Protein AF-0000000087523828 (afdb_homodimer)

Secondary structure (DSSP, 8-state):
-----------------------HHHHHHHHHHHHHH-B-TT----HHHHHHHEEEEEEEEEEETT-SSSEEEEEHHHHHHHHT---SS-BEEEEEEEEEEEETTEEEEEEEEEEESSTTSPPSEEEEEEEEEEEETTEEEEEEEEEEE--TTSPPP-SSPTT----/-----------------------HHHHHHHHHHHHHH-B-TT----HHHHHHHEEEEEEEEEEETT-SSSEEEEEHHHHHHHHT---SS-BEEEEEEEEEEEETTEEEEEEEEEEESSTTSPPSEEEEEEEEEEEETTEEEEEEEEEEE--TTSPPP-SSPTT----

Sequence (334 aa):
MSSAHRCLPALLLLSAASLCHADAALERAVSALWSAMSHEAGTGADTGTLRRLFHAEAVVFGARHDGKPPVRRSAAADFLQRLERVGEQGFFECEIQREIHASGRFATVYSVVESRRDRGAAAEFTGVNSLQLFRDEDGWKVLSLYYYVDAPDVAIASSGRSGHCIPMSSAHRCLPALLLLSAASLCHADAALERAVSALWSAMSHEAGTGADTGTLRRLFHAEAVVFGARHDGKPPVRRSAAADFLQRLERVGEQGFFECEIQREIHASGRFATVYSVVESRRDRGAAAEFTGVNSLQLFRDEDGWKVLSLYYYVDAPDVAIASSGRSGHCIP

pLDDT: mean 88.04, std 18.02, range [32.16, 98.94]

Radius of gyration: 23.38 Å; Cα contacts (8 Å, |Δi|>4): 689; chains: 2; bounding box: 41×76×87 Å

Solvent-accessible surface area (backbone atoms only — not comparable to full-atom values): 18501 Å² total; per-residue (Å²): 135,85,78,77,80,77,79,74,78,78,78,77,74,74,74,71,72,71,65,69,72,76,52,67,68,54,51,48,51,56,35,46,50,39,54,27,60,23,27,52,53,68,36,36,27,42,52,74,60,45,57,66,36,39,38,92,84,13,36,33,38,47,28,35,71,83,38,85,67,50,64,44,79,40,49,37,68,60,53,48,57,62,42,50,54,66,38,84,55,21,36,34,52,34,40,31,35,79,49,78,50,66,56,93,52,38,35,38,34,41,34,36,33,31,30,22,52,46,89,88,51,74,66,69,40,57,28,46,35,39,39,35,34,40,50,55,97,90,40,66,22,33,45,33,44,38,40,35,36,56,53,81,85,55,83,74,92,65,94,38,50,88,90,50,53,61,111,134,84,78,78,77,75,79,74,79,80,78,75,75,75,74,72,73,70,65,68,71,76,51,66,68,54,50,50,51,55,34,47,51,40,53,27,61,23,28,53,54,68,37,37,28,41,53,72,60,46,58,66,35,39,37,94,82,13,36,33,38,45,29,36,70,84,36,85,66,50,64,43,78,39,49,37,69,60,52,47,57,62,42,51,54,64,38,84,56,20,36,34,52,34,40,32,33,76,47,77,50,69,56,92,52,38,34,38,34,42,34,36,32,32,29,22,52,46,88,88,51,74,66,67,40,57,29,46,35,38,39,33,34,39,49,55,98,91,40,66,21,33,45,33,43,38,39,34,38,55,53,80,87,54,84,74,90,65,94,38,51,87,92,48,51,61,112

Organism: NCBI:txid634155

Structure (mmCIF, N/CA/C/O backbone):
data_AF-0000000087523828-model_v1
#
loop_
_entity.id
_entity.type
_entity.pdbx_description
1 polymer 'Nuclear transport factor 2 family protein'
#
loop_
_atom_site.group_PDB
_atom_site.id
_atom_site.type_symbol
_atom_site.label_atom_id
_atom_site.label_alt_id
_atom_site.label_comp_id
_atom_site.label_asym_id
_atom_site.label_entity_id
_atom_site.label_seq_id
_atom_site.pdbx_PDB_ins_code
_atom_site.Cartn_x
_atom_site.Cartn_y
_atom_site.Cartn_z
_atom_site.occupancy
_atom_site.B_iso_or_equiv
_atom_site.auth_seq_id
_atom_site.auth_comp_id
_atom_site.auth_asym_id
_atom_site.auth_atom_id
_atom_site.pdbx_PDB_model_num
ATOM 1 N N . MET A 1 1 ? -16.609 -10.656 66.438 1 32.16 1 MET A N 1
ATOM 2 C CA . MET A 1 1 ? -16.828 -9.82 65.25 1 32.16 1 MET A CA 1
ATOM 3 C C . MET A 1 1 ? -16.047 -10.344 64.062 1 32.16 1 MET A C 1
ATOM 5 O O . MET A 1 1 ? -14.812 -10.414 64.125 1 32.16 1 MET A O 1
ATOM 9 N N . SER A 1 2 ? -16.609 -11.336 63.281 1 40.78 2 SER A N 1
ATOM 10 C CA . SER A 1 2 ? -16.156 -12.133 62.125 1 40.78 2 SER A CA 1
ATOM 11 C C . SER A 1 2 ? -15.945 -11.266 60.906 1 40.78 2 SER A C 1
ATOM 13 O O . SER A 1 2 ? -16.891 -10.672 60.375 1 40.78 2 SER A O 1
ATOM 15 N N . SER A 1 3 ? -14.898 -10.422 61 1 41.5 3 SER A N 1
ATOM 16 C CA . SER A 1 3 ? -14.672 -9.484 59.875 1 41.5 3 SER A CA 1
ATOM 17 C C . SER A 1 3 ? -14.484 -10.219 58.562 1 41.5 3 SER A C 1
ATOM 19 O O . SER A 1 3 ? -13.656 -11.125 58.469 1 41.5 3 SER A O 1
ATOM 21 N N . ALA A 1 4 ? -15.648 -10.266 57.812 1 43.16 4 ALA A N 1
ATOM 22 C CA . ALA A 1 4 ? -15.828 -10.734 56.438 1 43.16 4 ALA A CA 1
ATOM 23 C C . ALA A 1 4 ? -14.859 -10.039 55.469 1 43.16 4 ALA A C 1
ATOM 25 O O . ALA A 1 4 ? -14.797 -8.805 55.438 1 43.16 4 ALA A O 1
ATOM 26 N N . HIS A 1 5 ? -13.617 -10.586 55.25 1 43.94 5 HIS A N 1
ATOM 27 C CA . HIS A 1 5 ? -12.656 -10.188 54.219 1 43.94 5 HIS A CA 1
ATOM 28 C C . HIS A 1 5 ? -13.289 -10.211 52.844 1 43.94 5 HIS A C 1
ATOM 30 O O . HIS A 1 5 ? -13.719 -11.266 52.344 1 43.94 5 HIS A O 1
ATOM 36 N N . ARG A 1 6 ? -14.094 -9.164 52.5 1 40.16 6 ARG A N 1
ATOM 37 C CA . ARG A 1 6 ? -14.695 -9.133 51.188 1 40.16 6 ARG A CA 1
ATOM 38 C C . ARG A 1 6 ? -13.617 -9.086 50.094 1 40.16 6 ARG A C 1
ATOM 40 O O . ARG A 1 6 ? -12.734 -8.234 50.125 1 40.16 6 ARG A O 1
ATOM 47 N N . CYS A 1 7 ? -13.273 -10.227 49.438 1 45.12 7 CYS A N 1
ATOM 48 C CA . CYS A 1 7 ? -12.445 -10.391 48.25 1 45.12 7 CYS A CA 1
ATOM 49 C C . CYS A 1 7 ? -12.93 -9.508 47.125 1 45.12 7 CYS A C 1
ATOM 51 O O . CYS A 1 7 ? -14.086 -9.617 46.688 1 45.12 7 CYS A O 1
ATOM 53 N N . LEU A 1 8 ? -12.508 -8.242 47.125 1 45.16 8 LEU A N 1
ATOM 54 C CA . LEU A 1 8 ? -12.844 -7.402 45.969 1 45.16 8 LEU A CA 1
ATOM 55 C C . LEU A 1 8 ? -12.383 -8.047 44.656 1 45.16 8 LEU A C 1
ATOM 57 O O . LEU A 1 8 ? -11.211 -8.406 44.531 1 45.16 8 LEU A O 1
ATOM 61 N N . PRO A 1 9 ? -13.289 -8.633 43.844 1 48 9 PRO A N 1
ATOM 62 C CA . PRO A 1 9 ? -12.898 -9.156 42.531 1 48 9 PRO A CA 1
ATOM 63 C C . PRO A 1 9 ? -12.289 -8.094 41.625 1 48 9 PRO A C 1
ATOM 65 O O . PRO A 1 9 ? -12.758 -6.953 41.594 1 48 9 PRO A O 1
ATOM 68 N N . ALA A 1 10 ? -10.922 -8.117 41.5 1 47.19 10 ALA A N 1
ATOM 69 C CA . ALA A 1 10 ? -10.25 -7.285 40.5 1 47.19 10 ALA A CA 1
ATOM 70 C C . ALA A 1 10 ? -10.82 -7.535 39.094 1 47.19 10 ALA A C 1
ATOM 72 O O . ALA A 1 10 ? -10.828 -8.672 38.625 1 47.19 10 ALA A O 1
ATOM 73 N N . LEU A 1 11 ? -11.773 -6.73 38.688 1 46.25 11 LEU A N 1
ATOM 74 C CA . LEU A 1 11 ? -12.273 -6.762 37.312 1 46.25 11 LEU A CA 1
ATOM 75 C C . LEU A 1 11 ? -11.148 -6.523 36.312 1 46.25 11 LEU A C 1
ATOM 77 O O . LEU A 1 11 ? -10.523 -5.457 36.312 1 46.25 11 LEU A O 1
ATOM 81 N N . LEU A 1 12 ? -10.461 -7.562 35.906 1 45.16 12 LEU A N 1
ATOM 82 C CA . LEU A 1 12 ? -9.516 -7.477 34.812 1 45.16 12 LEU A CA 1
ATOM 83 C C . LEU A 1 12 ? -10.188 -6.891 33.562 1 45.16 12 LEU A C 1
ATOM 85 O O . LEU A 1 12 ? -11.109 -7.488 33 1 45.16 12 LEU A O 1
ATOM 89 N N . LEU A 1 13 ? -10.227 -5.617 33.531 1 40.81 13 LEU A N 1
ATOM 90 C CA . LEU A 1 13 ? -10.695 -4.98 32.281 1 40.81 13 LEU A CA 1
ATOM 91 C C . LEU A 1 13 ? -9.898 -5.465 31.094 1 40.81 13 LEU A C 1
ATOM 93 O O . LEU A 1 13 ? -8.688 -5.242 31.016 1 40.81 13 LEU A O 1
ATOM 97 N N . LEU A 1 14 ? -10.219 -6.598 30.562 1 41.31 14 LEU A N 1
ATOM 98 C CA . LEU A 1 14 ? -9.719 -6.973 29.234 1 41.31 14 LEU A CA 1
ATOM 99 C C . LEU A 1 14 ? -9.891 -5.828 28.25 1 41.31 14 LEU A C 1
ATOM 101 O O . LEU A 1 14 ? -11.016 -5.41 27.969 1 41.31 14 LEU A O 1
ATOM 105 N N . SER A 1 15 ? -9.023 -4.887 28.234 1 41.25 15 SER A N 1
ATOM 106 C CA . SER A 1 15 ? -9.008 -3.902 27.156 1 41.25 15 SER A CA 1
ATOM 107 C C . SER A 1 15 ? -9.117 -4.574 25.797 1 41.25 15 SER A C 1
ATOM 109 O O . SER A 1 15 ? -8.258 -5.375 25.422 1 41.25 15 SER A O 1
ATOM 111 N N . ALA A 1 16 ? -10.266 -4.855 25.312 1 36.06 16 ALA A N 1
ATOM 112 C CA . ALA A 1 16 ? -10.469 -5.324 23.938 1 36.06 16 ALA A CA 1
ATOM 113 C C . ALA A 1 16 ? -9.742 -4.43 22.938 1 36.06 16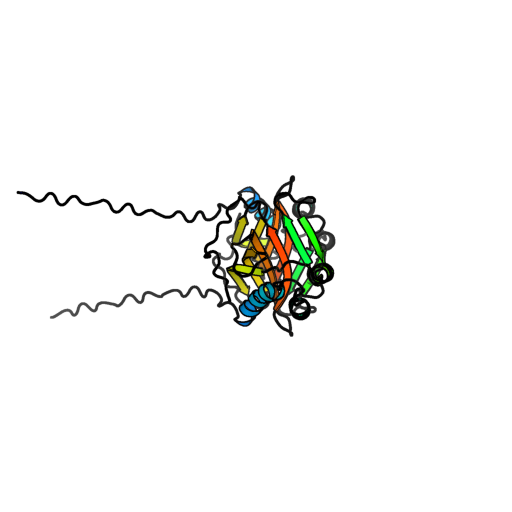 ALA A C 1
ATOM 115 O O . ALA A 1 16 ? -10.062 -3.242 22.812 1 36.06 16 ALA A O 1
ATOM 116 N N . ALA A 1 17 ? -8.508 -4.527 22.828 1 36.91 17 ALA A N 1
ATOM 117 C CA . ALA A 1 17 ? -7.949 -3.947 21.609 1 36.91 17 ALA A CA 1
ATOM 118 C C . ALA A 1 17 ? -8.875 -4.172 20.422 1 36.91 17 ALA A C 1
ATOM 120 O O . ALA A 1 17 ? -9.203 -5.312 20.094 1 36.91 17 ALA A O 1
ATOM 121 N N . SER A 1 18 ? -9.836 -3.449 20.266 1 40.66 18 SER A N 1
ATOM 122 C CA . SER A 1 18 ? -10.648 -3.494 19.062 1 40.66 18 SER A CA 1
ATOM 123 C C . SER A 1 18 ? -9.789 -3.703 17.828 1 40.66 18 SER A C 1
ATOM 125 O O . SER A 1 18 ? -9.195 -2.754 17.312 1 40.66 18 SER A O 1
ATOM 127 N N . LEU A 1 19 ? -9.016 -4.703 17.719 1 43.16 19 LEU A N 1
ATOM 128 C CA . LEU A 1 19 ? -8.617 -5.02 16.359 1 43.16 19 LEU A CA 1
ATOM 129 C C . LEU A 1 19 ? -9.75 -4.738 15.383 1 43.16 19 LEU A C 1
ATOM 131 O O . LEU A 1 19 ? -10.898 -5.117 15.633 1 43.16 19 LEU A O 1
ATOM 135 N N . CYS A 1 20 ? -9.875 -3.537 14.875 1 47.94 20 CYS A N 1
ATOM 136 C CA . CYS A 1 20 ? -10.844 -3.244 13.828 1 47.94 20 CYS A CA 1
ATOM 137 C C . CYS A 1 20 ? -11.195 -4.5 13.039 1 47.94 20 CYS A C 1
ATOM 139 O O . CYS A 1 20 ? -10.305 -5.176 12.516 1 47.94 20 CYS A O 1
ATOM 141 N N . HIS A 1 21 ? -12.102 -5.211 13.492 1 53.91 21 HIS A N 1
ATOM 142 C CA . HIS A 1 21 ? -12.703 -6.352 12.812 1 53.91 21 HIS A CA 1
ATOM 143 C C . HIS A 1 21 ? -12.68 -6.164 11.297 1 53.91 21 HIS A C 1
ATOM 145 O O . HIS A 1 21 ? -13.219 -5.18 10.781 1 53.91 21 HIS A O 1
ATOM 151 N N . ALA A 1 22 ? -11.734 -6.734 10.695 1 62.84 22 ALA A N 1
ATOM 152 C CA . ALA A 1 22 ? -11.727 -6.723 9.234 1 62.84 22 ALA A CA 1
ATOM 153 C C . ALA A 1 22 ? -13.117 -7.008 8.68 1 62.84 22 ALA A C 1
ATOM 155 O O . ALA A 1 22 ? -13.812 -7.91 9.156 1 62.84 22 ALA A O 1
ATOM 156 N N . ASP A 1 23 ? -13.672 -6.055 7.953 1 84.88 23 ASP A N 1
ATOM 157 C CA . ASP A 1 23 ? -14.898 -6.113 7.16 1 84.88 23 ASP A CA 1
ATOM 158 C C . ASP A 1 23 ? -14.945 -7.383 6.312 1 84.88 23 ASP A C 1
ATOM 160 O O . ASP A 1 23 ? -13.984 -7.699 5.605 1 84.88 23 ASP A O 1
ATOM 164 N N . ALA A 1 24 ? -15.883 -8.344 6.637 1 94.38 24 ALA A N 1
ATOM 165 C CA . ALA A 1 24 ? -16.062 -9.578 5.875 1 94.38 24 ALA A CA 1
ATOM 166 C C . ALA A 1 24 ? -15.984 -9.312 4.371 1 94.38 24 ALA A C 1
ATOM 168 O O . ALA A 1 24 ? -15.445 -10.117 3.613 1 94.38 24 ALA A O 1
ATOM 169 N N . ALA A 1 25 ? -16.531 -8.203 3.961 1 96.88 25 ALA A N 1
ATOM 170 C CA . ALA A 1 25 ? -16.5 -7.855 2.543 1 96.88 25 ALA A CA 1
ATOM 171 C C . ALA A 1 25 ? -15.078 -7.621 2.066 1 96.88 25 ALA A C 1
ATOM 173 O O . ALA A 1 25 ? -14.727 -7.98 0.94 1 96.88 25 ALA A O 1
ATOM 174 N N . LEU A 1 26 ? -14.25 -7.004 2.908 1 98.19 26 LEU A N 1
ATOM 175 C CA . LEU A 1 26 ? -12.852 -6.777 2.58 1 98.19 26 LEU A CA 1
ATOM 176 C C . LEU A 1 26 ? -12.102 -8.102 2.461 1 98.19 26 LEU A C 1
ATOM 178 O O . LEU A 1 26 ? -11.367 -8.32 1.49 1 98.19 26 LEU A O 1
ATOM 182 N N . GLU A 1 27 ? -12.344 -9.016 3.418 1 97.94 27 GLU A N 1
ATOM 183 C CA . GLU A 1 27 ? -11.703 -10.328 3.383 1 97.94 27 GLU A CA 1
ATOM 184 C C . GLU A 1 27 ? -12.086 -11.094 2.121 1 97.94 27 GLU A C 1
ATOM 186 O O . GLU A 1 27 ? -11.242 -11.719 1.487 1 97.94 27 GLU A O 1
ATOM 191 N N . ARG A 1 28 ? -13.305 -11.008 1.788 1 97.81 28 ARG A N 1
ATOM 192 C CA . ARG A 1 28 ? -13.781 -11.688 0.588 1 97.81 28 ARG A CA 1
ATOM 193 C C . ARG A 1 28 ? -13.141 -11.102 -0.666 1 97.81 28 ARG A C 1
ATOM 195 O O . ARG A 1 28 ? -12.805 -11.828 -1.599 1 97.81 28 ARG A O 1
ATOM 202 N N . ALA A 1 29 ? -13.031 -9.812 -0.729 1 98.56 29 ALA A N 1
ATOM 203 C CA . ALA A 1 29 ? -12.414 -9.164 -1.885 1 98.56 29 ALA A CA 1
ATOM 204 C C . ALA A 1 29 ? -10.969 -9.602 -2.057 1 98.56 29 ALA A C 1
ATOM 206 O O . ALA A 1 29 ? -10.531 -9.891 -3.174 1 98.56 29 ALA A O 1
ATOM 207 N N . VAL A 1 30 ? -10.227 -9.656 -0.92 1 98.75 30 VAL A N 1
ATOM 208 C CA . VAL A 1 30 ? -8.828 -10.055 -0.986 1 98.75 30 VAL A CA 1
ATOM 209 C C . VAL A 1 30 ? -8.719 -11.516 -1.432 1 98.75 30 VAL A C 1
ATOM 211 O O . VAL A 1 30 ? -7.93 -11.844 -2.32 1 98.75 30 VAL A O 1
ATOM 214 N N . SER A 1 31 ? -9.594 -12.375 -0.872 1 98.75 31 SER A N 1
ATOM 215 C CA . SER A 1 31 ? -9.602 -13.781 -1.28 1 98.75 31 SER A CA 1
ATOM 216 C C . SER A 1 31 ? -9.953 -13.922 -2.758 1 98.75 31 SER A C 1
ATOM 218 O O . SER A 1 31 ? -9.359 -14.734 -3.469 1 98.75 31 SER A O 1
ATOM 220 N N . ALA A 1 32 ? -10.898 -13.148 -3.189 1 98.75 32 ALA A N 1
ATOM 221 C CA . ALA A 1 32 ? -11.336 -13.203 -4.582 1 98.75 32 ALA A CA 1
ATOM 222 C C . ALA A 1 32 ? -10.203 -12.797 -5.527 1 98.75 32 ALA A C 1
ATOM 224 O O . ALA A 1 32 ? -10.102 -13.32 -6.641 1 98.75 32 ALA A O 1
ATOM 225 N N . LEU A 1 33 ? -9.375 -11.875 -5.129 1 98.88 33 LEU A N 1
ATOM 226 C CA . LEU A 1 33 ? -8.25 -11.445 -5.953 1 98.88 33 LEU A CA 1
ATOM 227 C C . LEU A 1 33 ? -7.324 -12.617 -6.27 1 98.88 33 LEU A C 1
ATOM 229 O O . LEU A 1 33 ? -7.043 -12.891 -7.438 1 98.88 33 LEU A O 1
ATOM 233 N N . TRP A 1 34 ? -6.91 -13.328 -5.242 1 98.62 34 TRP A N 1
ATOM 234 C CA . TRP A 1 34 ? -5.973 -14.43 -5.43 1 98.62 34 TRP A CA 1
ATOM 235 C C . TRP A 1 34 ? -6.621 -15.57 -6.195 1 98.62 34 TRP A C 1
ATOM 237 O O . TRP A 1 34 ? -6.004 -16.156 -7.09 1 98.62 34 TRP A O 1
ATOM 247 N N . SER A 1 35 ? -7.883 -15.844 -5.82 1 98.19 35 SER A N 1
ATOM 248 C CA . SER A 1 35 ? -8.609 -16.906 -6.504 1 98.19 35 SER A CA 1
ATOM 249 C C . SER A 1 35 ? -8.797 -16.594 -7.98 1 98.19 35 SER A C 1
ATOM 251 O O . SER A 1 35 ? -8.633 -17.453 -8.844 1 98.19 35 SER A O 1
ATOM 253 N N . ALA A 1 36 ? -9.109 -15.375 -8.266 1 98.5 36 ALA A N 1
ATOM 254 C CA . ALA A 1 36 ? -9.398 -14.977 -9.641 1 98.5 36 ALA A CA 1
ATOM 255 C C . ALA A 1 36 ? -8.125 -14.961 -10.484 1 98.5 36 ALA A C 1
ATOM 257 O O . ALA A 1 36 ? -8.188 -15.133 -11.703 1 98.5 36 ALA A O 1
ATOM 258 N N . MET A 1 37 ? -7 -14.695 -9.922 1 97.81 37 MET A N 1
ATOM 259 C CA . MET A 1 37 ? -5.738 -14.719 -10.656 1 97.81 37 MET A CA 1
ATOM 260 C C . MET A 1 37 ? -5.297 -16.156 -10.93 1 97.81 37 MET A C 1
ATOM 262 O O . MET A 1 37 ? -4.457 -16.391 -11.797 1 97.81 37 MET A O 1
ATOM 266 N N . SER A 1 38 ? -5.824 -17.062 -10.117 1 97.56 38 SER A N 1
ATOM 267 C CA . SER A 1 38 ? -5.496 -18.469 -10.266 1 97.56 38 SER A CA 1
ATOM 268 C C . SER A 1 38 ? -6.27 -19.109 -11.422 1 97.56 38 SER A C 1
ATOM 270 O O . SER A 1 38 ? -7.426 -18.75 -11.664 1 97.56 38 SER A O 1
ATOM 272 N N . HIS A 1 39 ? -5.598 -20 -12.102 1 97.5 39 HIS A N 1
ATOM 273 C CA . HIS A 1 39 ? -6.285 -20.656 -13.219 1 97.5 39 HIS A CA 1
ATOM 274 C C . HIS A 1 39 ? -5.641 -21.984 -13.555 1 97.5 39 HIS A C 1
ATOM 276 O O . HIS A 1 39 ? -4.449 -22.188 -13.312 1 97.5 39 HIS A O 1
ATOM 282 N N . GLU A 1 40 ? -6.441 -22.875 -14.125 1 96.06 40 GLU A N 1
ATOM 283 C CA . GLU A 1 40 ? -5.977 -24.172 -14.609 1 96.06 40 GLU A CA 1
ATOM 284 C C . GLU A 1 40 ? -5.184 -24.016 -15.906 1 96.06 40 GLU A C 1
ATOM 286 O O . GLU A 1 40 ? -5.297 -23.016 -16.594 1 96.06 40 GLU A O 1
ATOM 291 N N . ALA A 1 41 ? -4.379 -25.078 -16.141 1 95.5 41 ALA A N 1
ATOM 292 C CA . ALA A 1 41 ? -3.727 -25.141 -17.438 1 95.5 41 ALA A CA 1
ATOM 293 C C . ALA A 1 41 ? -4.746 -25.047 -18.578 1 95.5 41 ALA A C 1
ATOM 295 O O . ALA A 1 41 ? -5.824 -25.641 -18.5 1 95.5 41 ALA A O 1
ATOM 296 N N . GLY A 1 42 ? -4.402 -24.266 -19.594 1 95.56 42 GLY A N 1
ATOM 297 C CA . GLY A 1 42 ? -5.273 -24.141 -20.75 1 95.56 42 GLY A CA 1
ATOM 298 C C . GLY A 1 42 ? -6.363 -23.094 -20.578 1 95.56 42 GLY A C 1
ATOM 299 O O . GLY A 1 42 ? -7.254 -22.969 -21.422 1 95.56 42 GLY A O 1
ATOM 300 N N . THR A 1 43 ? -6.363 -22.422 -19.469 1 94.25 43 THR A N 1
ATOM 301 C CA . THR A 1 43 ? -7.305 -21.344 -19.234 1 94.25 43 THR A CA 1
ATOM 302 C C . THR A 1 43 ? -6.574 -20.094 -18.75 1 94.25 43 THR A C 1
ATOM 304 O O . THR A 1 43 ? -5.379 -20.141 -18.453 1 94.25 43 THR A O 1
ATOM 307 N N . GLY A 1 44 ? -7.277 -18.953 -18.844 1 94.44 44 GLY A N 1
ATOM 308 C CA . GLY A 1 44 ? -6.742 -17.734 -18.297 1 94.44 44 GLY A CA 1
ATOM 309 C C . GLY A 1 44 ? -7.375 -17.344 -16.969 1 94.44 44 GLY A C 1
ATOM 310 O O . GLY A 1 44 ? -8.281 -18.031 -16.484 1 94.44 44 GLY A O 1
ATOM 311 N N . ALA A 1 45 ? -6.848 -16.312 -16.391 1 97 45 ALA A N 1
ATOM 312 C CA . ALA A 1 45 ? -7.41 -15.812 -15.133 1 97 45 ALA A CA 1
ATOM 313 C C . ALA A 1 45 ? -8.844 -15.328 -15.328 1 97 45 ALA A C 1
ATOM 315 O O . ALA A 1 45 ? -9.281 -15.117 -16.469 1 97 45 ALA A O 1
ATOM 316 N N . ASP A 1 46 ? -9.578 -15.297 -14.242 1 97.31 46 ASP A N 1
ATOM 317 C CA . ASP A 1 46 ? -10.922 -14.727 -14.258 1 97.31 46 ASP A CA 1
ATOM 318 C C . ASP A 1 46 ? -10.867 -13.195 -14.32 1 97.31 46 ASP A C 1
ATOM 320 O O . ASP A 1 46 ? -11.133 -12.523 -13.32 1 97.31 46 ASP A O 1
ATOM 324 N N . THR A 1 47 ? -10.625 -12.648 -15.539 1 96.56 47 THR A N 1
ATOM 325 C CA . THR A 1 47 ? -10.414 -11.211 -15.664 1 96.56 47 THR A CA 1
ATOM 326 C C . THR A 1 47 ? -11.727 -10.453 -15.477 1 96.56 47 THR A C 1
ATOM 328 O O . THR A 1 47 ? -11.727 -9.25 -15.203 1 96.56 47 THR A O 1
ATOM 331 N N . GLY A 1 48 ? -12.906 -11.133 -15.633 1 97 48 GLY A N 1
ATOM 332 C CA . GLY A 1 48 ? -14.164 -10.5 -15.273 1 97 48 GLY A CA 1
ATOM 333 C C . GLY A 1 48 ? -14.227 -10.094 -13.812 1 97 48 GLY A C 1
ATOM 334 O O . GLY A 1 48 ? -14.547 -8.945 -13.492 1 97 48 GLY A O 1
ATOM 335 N N . THR A 1 49 ? -13.867 -11.016 -12.953 1 98.12 49 THR A N 1
ATOM 336 C CA . THR A 1 49 ? -13.828 -10.742 -11.516 1 98.12 49 THR A CA 1
ATOM 337 C C . THR A 1 49 ? -12.75 -9.711 -11.195 1 98.12 49 THR A C 1
ATOM 339 O O . THR A 1 49 ? -12.984 -8.781 -10.43 1 98.12 49 THR A O 1
ATOM 342 N N . LEU A 1 50 ? -11.602 -9.875 -11.836 1 98.69 50 LEU A N 1
ATOM 343 C CA . LEU A 1 50 ? -10.484 -8.984 -11.547 1 98.69 50 LEU A CA 1
ATOM 344 C C . LEU A 1 50 ? -10.812 -7.551 -11.953 1 98.69 50 LEU A C 1
ATOM 346 O O . LEU A 1 50 ? -10.477 -6.605 -11.234 1 98.69 50 LEU A O 1
ATOM 350 N N . ARG A 1 51 ? -11.508 -7.379 -13.078 1 97.94 51 ARG A N 1
ATOM 351 C CA . ARG A 1 51 ? -11.867 -6.039 -13.539 1 97.94 51 ARG A CA 1
ATOM 352 C C . ARG A 1 51 ? -12.844 -5.375 -12.57 1 97.94 51 ARG A C 1
ATOM 354 O O . ARG A 1 51 ? -12.844 -4.152 -12.43 1 97.94 51 ARG A O 1
ATOM 361 N N . ARG A 1 52 ? -13.617 -6.133 -11.891 1 98 52 ARG A N 1
ATOM 362 C CA . ARG A 1 52 ? -14.539 -5.586 -10.906 1 98 52 ARG A CA 1
ATOM 363 C C . ARG A 1 52 ? -13.812 -5.223 -9.617 1 98 52 ARG A C 1
ATOM 365 O O . ARG A 1 52 ? -14.266 -4.355 -8.867 1 98 52 ARG A O 1
ATOM 372 N N . LEU A 1 53 ? -12.711 -5.887 -9.367 1 98.75 53 LEU A N 1
ATOM 373 C CA . LEU A 1 53 ? -11.992 -5.699 -8.117 1 98.75 53 LEU A CA 1
ATOM 374 C C . LEU A 1 53 ? -11.016 -4.531 -8.219 1 98.75 53 LEU A C 1
ATOM 376 O O . LEU A 1 53 ? -10.68 -3.912 -7.207 1 98.75 53 LEU A O 1
ATOM 380 N N . PHE A 1 54 ? -10.555 -4.242 -9.445 1 98.75 54 PHE A N 1
ATOM 381 C CA . PHE A 1 54 ? -9.57 -3.174 -9.609 1 98.75 54 PHE A CA 1
ATOM 382 C C . PHE A 1 54 ? -10.258 -1.854 -9.938 1 98.75 54 PHE A C 1
ATOM 384 O O . PHE A 1 54 ? -11.18 -1.812 -10.758 1 98.75 54 PHE A O 1
ATOM 391 N N . HIS A 1 55 ? -9.867 -0.814 -9.211 1 98.31 55 HIS A N 1
ATOM 392 C CA . HIS A 1 55 ? -10.25 0.535 -9.609 1 98.31 55 HIS A CA 1
ATOM 393 C C . HIS A 1 55 ? -9.766 0.851 -11.016 1 98.31 55 HIS A C 1
ATOM 395 O O . HIS A 1 55 ? -8.711 0.367 -11.438 1 98.31 55 HIS A O 1
ATOM 401 N N . ALA A 1 56 ? -10.477 1.703 -11.742 1 96.56 56 ALA A N 1
ATOM 402 C CA . ALA A 1 56 ? -10.141 2.025 -13.133 1 96.56 56 ALA A CA 1
ATOM 403 C C . ALA A 1 56 ? -8.758 2.66 -13.234 1 96.56 56 ALA A C 1
ATOM 405 O O . ALA A 1 56 ? -8.07 2.508 -14.242 1 96.56 56 ALA A O 1
ATOM 406 N N . GLU A 1 57 ? -8.305 3.348 -12.164 1 97.25 57 GLU A N 1
ATOM 407 C CA . GLU A 1 57 ? -7.02 4.047 -12.18 1 97.25 57 GLU A CA 1
ATOM 408 C C . GLU A 1 57 ? -5.949 3.254 -11.43 1 97.25 57 GLU A C 1
ATOM 410 O O . GLU A 1 57 ? -4.91 3.803 -11.062 1 97.25 57 GLU A O 1
ATOM 415 N N . ALA A 1 58 ? -6.266 2.021 -11.211 1 98.75 58 ALA A N 1
ATOM 416 C CA . ALA A 1 58 ? -5.375 1.202 -10.391 1 98.75 58 ALA A CA 1
ATOM 417 C C . ALA A 1 58 ? -4.035 0.986 -11.094 1 98.75 58 ALA A C 1
ATOM 419 O O . ALA A 1 58 ? -3.957 1.002 -12.32 1 98.75 58 ALA A O 1
ATOM 420 N N . VAL A 1 59 ? -2.977 0.787 -10.266 1 98.88 59 VAL A N 1
ATOM 421 C CA . VAL A 1 59 ? -1.638 0.495 -10.766 1 98.88 59 VAL A CA 1
ATOM 422 C C . VAL A 1 59 ? -1.114 -0.79 -10.133 1 98.88 59 VAL A C 1
ATOM 424 O O . VAL A 1 59 ? -1.568 -1.186 -9.055 1 98.88 59 VAL A O 1
ATOM 427 N N . VAL A 1 60 ? -0.266 -1.446 -10.812 1 98.88 60 VAL A N 1
ATOM 428 C CA . VAL A 1 60 ? 0.425 -2.635 -10.328 1 98.88 60 VAL A CA 1
ATOM 429 C C . VAL A 1 60 ? 1.936 -2.418 -10.391 1 98.88 60 VAL A C 1
ATOM 431 O O . VAL A 1 60 ? 2.467 -2.006 -11.422 1 98.88 60 VAL A O 1
ATOM 434 N N . PHE A 1 61 ? 2.588 -2.58 -9.258 1 98.81 61 PHE A N 1
ATOM 435 C CA . PHE A 1 61 ? 4.047 -2.611 -9.211 1 98.81 61 PHE A CA 1
ATOM 436 C C . PHE A 1 61 ? 4.551 -4.039 -9.016 1 98.81 61 PHE A C 1
ATOM 438 O O . PHE A 1 61 ? 4.191 -4.703 -8.047 1 98.81 61 PHE A O 1
ATOM 445 N N . GLY A 1 62 ? 5.32 -4.496 -9.961 1 97.88 62 GLY A N 1
ATOM 446 C CA . GLY A 1 62 ? 5.941 -5.809 -9.859 1 97.88 62 GLY A CA 1
ATOM 447 C C . GLY A 1 62 ? 7.453 -5.746 -9.758 1 97.88 62 GLY A C 1
ATOM 448 O O . GLY A 1 62 ? 8.102 -5.055 -10.547 1 97.88 62 GLY A O 1
ATOM 449 N N . ALA A 1 63 ? 7.973 -6.391 -8.734 1 96.19 63 ALA A N 1
ATOM 450 C CA . ALA A 1 63 ? 9.422 -6.434 -8.562 1 96.19 63 ALA A 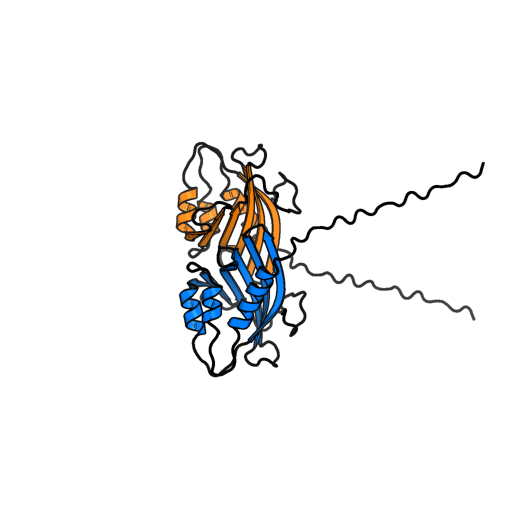CA 1
ATOM 451 C C . ALA A 1 63 ? 9.906 -7.859 -8.32 1 96.19 63 ALA A C 1
ATOM 453 O O . ALA A 1 63 ? 9.188 -8.672 -7.738 1 96.19 63 ALA A O 1
ATOM 454 N N . ARG A 1 64 ? 11.094 -8.125 -8.836 1 90.5 64 ARG A N 1
ATOM 455 C CA . ARG A 1 64 ? 11.789 -9.391 -8.594 1 90.5 64 ARG A CA 1
ATOM 456 C C . ARG A 1 64 ? 13.203 -9.156 -8.094 1 90.5 64 ARG A C 1
ATOM 458 O O . ARG A 1 64 ? 13.828 -8.141 -8.422 1 90.5 64 ARG A O 1
ATOM 465 N N . HIS A 1 65 ? 13.703 -10.055 -7.312 1 84.31 65 HIS A N 1
ATOM 466 C CA . HIS A 1 65 ? 15.039 -9.961 -6.719 1 84.31 65 HIS A CA 1
ATOM 467 C C . HIS A 1 65 ? 16.094 -9.641 -7.777 1 84.31 65 HIS A C 1
ATOM 469 O O . HIS A 1 65 ? 16.938 -8.766 -7.574 1 84.31 65 HIS A O 1
ATOM 475 N N . ASP A 1 66 ? 16.047 -10.242 -8.914 1 83.25 66 ASP A N 1
ATOM 476 C CA . ASP A 1 66 ? 17.047 -10.062 -9.969 1 83.25 66 ASP A CA 1
ATOM 477 C C . ASP A 1 66 ? 16.438 -9.383 -11.195 1 83.25 66 ASP A C 1
ATOM 479 O O . ASP A 1 66 ? 16.938 -9.547 -12.305 1 83.25 66 ASP A O 1
ATOM 483 N N . GLY A 1 67 ? 15.422 -8.641 -10.852 1 79.88 67 GLY A N 1
ATOM 484 C CA . GLY A 1 67 ? 14.711 -8.047 -11.969 1 79.88 67 GLY A CA 1
ATOM 485 C C . GLY A 1 67 ? 15.492 -6.945 -12.656 1 79.88 67 GLY A C 1
ATOM 486 O O . GLY A 1 67 ? 16.312 -6.27 -12.031 1 79.88 67 GLY A O 1
ATOM 487 N N . LYS A 1 68 ? 15.336 -6.871 -13.992 1 83.44 68 LYS A N 1
ATOM 488 C CA . LYS A 1 68 ? 15.828 -5.785 -14.828 1 83.44 68 LYS A CA 1
ATOM 489 C C . LYS A 1 68 ? 14.734 -5.27 -15.766 1 83.44 68 LYS A C 1
ATOM 491 O O . LYS A 1 68 ? 14.406 -5.914 -16.766 1 83.44 68 LYS A O 1
ATOM 496 N N . PRO A 1 69 ? 14.102 -4.121 -15.5 1 83.94 69 PRO A N 1
ATOM 497 C CA . PRO A 1 69 ? 14.367 -3.244 -14.359 1 83.94 69 PRO A CA 1
ATOM 498 C C . PRO A 1 69 ? 13.969 -3.875 -13.023 1 83.94 69 PRO A C 1
ATOM 500 O O . PRO A 1 69 ? 13.211 -4.852 -13 1 83.94 69 PRO A O 1
ATOM 503 N N . PRO A 1 70 ? 14.445 -3.266 -11.969 1 88.38 70 PRO A N 1
ATOM 504 C CA . PRO A 1 70 ? 14.195 -3.912 -10.68 1 88.38 70 PRO A CA 1
ATOM 505 C C . PRO A 1 70 ? 12.734 -3.832 -10.25 1 88.38 70 PRO A C 1
ATOM 507 O O . PRO A 1 70 ? 12.242 -4.715 -9.547 1 88.38 70 PRO A O 1
ATOM 510 N N . VAL A 1 71 ? 12 -2.773 -10.672 1 96.31 71 VAL A N 1
ATOM 511 C CA . VAL A 1 71 ? 10.57 -2.635 -10.398 1 96.31 71 VAL A CA 1
ATOM 512 C C . VAL A 1 71 ? 9.867 -2.062 -11.625 1 96.31 71 VAL A C 1
ATOM 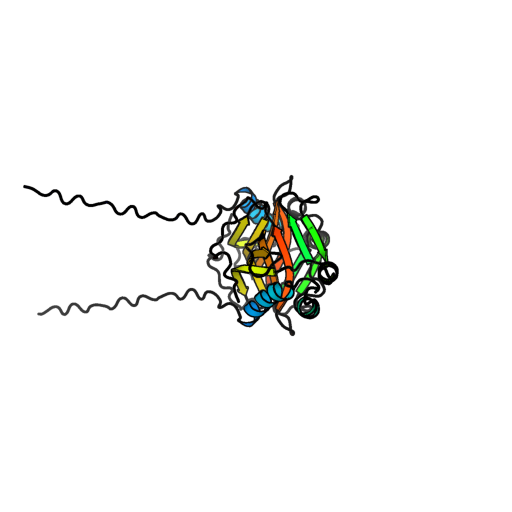514 O O . VAL A 1 71 ? 10.391 -1.167 -12.297 1 96.31 71 VAL A O 1
ATOM 517 N N . ARG A 1 72 ? 8.727 -2.635 -11.969 1 96.56 72 ARG A N 1
ATOM 518 C CA . ARG A 1 72 ? 7.941 -2.211 -13.125 1 96.56 72 ARG A CA 1
ATOM 519 C C . ARG A 1 72 ? 6.547 -1.763 -12.711 1 96.56 72 ARG A C 1
ATOM 521 O O . ARG A 1 72 ? 5.883 -2.432 -11.906 1 96.56 72 ARG A O 1
ATOM 528 N N . ARG A 1 73 ? 6.176 -0.683 -13.242 1 97.94 73 ARG A N 1
ATOM 529 C CA . ARG A 1 73 ? 4.797 -0.229 -13.062 1 97.94 73 ARG A CA 1
ATOM 530 C C . ARG A 1 73 ? 3.959 -0.538 -14.297 1 97.94 73 ARG A C 1
ATOM 532 O O . ARG A 1 73 ? 4.422 -0.371 -15.43 1 97.94 73 ARG A O 1
ATOM 539 N N . SER A 1 74 ? 2.732 -0.91 -14.094 1 98.12 74 SER A N 1
ATOM 540 C CA . SER A 1 74 ? 1.748 -1.014 -15.172 1 98.12 74 SER A CA 1
ATOM 541 C C . SER A 1 74 ? 0.385 -0.498 -14.719 1 98.12 74 SER A C 1
ATOM 543 O O . SER A 1 74 ? 0.056 -0.548 -13.531 1 98.12 74 SER A O 1
ATOM 545 N N . ALA A 1 75 ? -0.345 0.038 -15.758 1 98.25 75 ALA A N 1
ATOM 546 C CA . ALA A 1 75 ? -1.768 0.215 -15.477 1 98.25 75 ALA A CA 1
ATOM 547 C C . ALA A 1 75 ? -2.445 -1.126 -15.211 1 98.25 75 ALA A C 1
ATOM 549 O O . ALA A 1 75 ? -2.113 -2.131 -15.844 1 98.25 75 ALA A O 1
ATOM 550 N N . ALA A 1 76 ? -3.363 -1.076 -14.273 1 98.12 76 ALA A N 1
ATOM 551 C CA . ALA A 1 76 ? -4.051 -2.33 -13.977 1 98.12 76 ALA A CA 1
ATOM 552 C C . ALA A 1 76 ? -4.684 -2.92 -15.234 1 98.12 76 ALA A C 1
ATOM 554 O O . ALA A 1 76 ? -4.672 -4.137 -15.43 1 98.12 76 ALA A O 1
ATOM 555 N N . ALA A 1 77 ? -5.223 -2.082 -16.094 1 97 77 ALA A N 1
ATOM 556 C CA . ALA A 1 77 ? -5.848 -2.559 -17.312 1 97 77 ALA A CA 1
ATOM 557 C C . ALA A 1 77 ? -4.863 -3.377 -18.156 1 97 77 ALA A C 1
ATOM 559 O O . ALA A 1 77 ? -5.207 -4.449 -18.656 1 97 77 ALA A O 1
ATOM 560 N N . ASP A 1 78 ? -3.648 -2.914 -18.312 1 97.5 78 ASP A N 1
ATOM 561 C CA . ASP A 1 78 ? -2.613 -3.627 -19.047 1 97.5 78 ASP A CA 1
ATOM 562 C C . ASP A 1 78 ? -2.229 -4.926 -18.344 1 97.5 78 ASP A C 1
ATOM 564 O O . ASP A 1 78 ? -2.035 -5.957 -19 1 97.5 78 ASP A O 1
ATOM 568 N N . PHE A 1 79 ? -2.061 -4.824 -17.094 1 97.75 79 PHE A N 1
ATOM 569 C CA . PHE A 1 79 ? -1.726 -5.992 -16.297 1 97.75 79 PHE A CA 1
ATOM 570 C C . PHE A 1 79 ? -2.762 -7.094 -16.469 1 97.75 79 PHE A C 1
ATOM 572 O O . PHE A 1 79 ? -2.408 -8.25 -16.719 1 97.75 79 PHE A O 1
ATOM 579 N N . LEU A 1 80 ? -4.012 -6.742 -16.391 1 97.19 80 LEU A N 1
ATOM 580 C CA . LEU A 1 80 ? -5.102 -7.703 -16.484 1 97.19 80 LEU A CA 1
ATOM 581 C C . LEU A 1 80 ? -5.172 -8.305 -17.875 1 97.19 80 LEU A C 1
ATOM 583 O O . LEU A 1 80 ? -5.52 -9.477 -18.047 1 97.19 80 LEU A O 1
ATOM 587 N N . GLN A 1 81 ? -4.887 -7.52 -18.875 1 95.44 81 GLN A N 1
ATOM 588 C CA . GLN A 1 81 ? -4.855 -8.031 -20.25 1 95.44 81 GLN A CA 1
ATOM 589 C C . GLN A 1 81 ? -3.83 -9.156 -20.391 1 95.44 81 GLN A C 1
ATOM 591 O O . GLN A 1 81 ? -4.078 -10.141 -21.078 1 95.44 81 GLN A O 1
ATOM 596 N N . ARG A 1 82 ? -2.734 -9.023 -19.703 1 94.25 82 ARG A N 1
ATOM 597 C CA . ARG A 1 82 ? -1.694 -10.047 -19.766 1 94.25 82 ARG A CA 1
ATOM 598 C C . ARG A 1 82 ? -2.143 -11.32 -19.047 1 94.25 82 ARG A C 1
ATOM 600 O O . ARG A 1 82 ? -1.71 -12.422 -19.406 1 94.25 82 ARG A O 1
ATOM 607 N N . LEU A 1 83 ? -3.002 -11.18 -18.109 1 94.81 83 LEU A N 1
ATOM 608 C CA . LEU A 1 83 ? -3.471 -12.336 -17.344 1 94.81 83 LEU A CA 1
ATOM 609 C C . LEU A 1 83 ? -4.492 -13.133 -18.156 1 94.81 83 LEU A C 1
ATOM 611 O O . LEU A 1 83 ? -4.805 -14.273 -17.812 1 94.81 83 LEU A O 1
ATOM 615 N N . GLU A 1 84 ? -5.027 -12.57 -19.156 1 90.31 84 GLU A N 1
ATOM 616 C CA . GLU A 1 84 ? -6.012 -13.242 -20 1 90.31 84 GLU A CA 1
ATOM 617 C C . GLU A 1 84 ? -5.352 -14.273 -20.906 1 90.31 84 GLU A C 1
ATOM 619 O O . GLU A 1 84 ? -6.023 -15.141 -21.469 1 90.31 84 GLU A O 1
ATOM 624 N N . ARG A 1 85 ? -4.113 -14.07 -21.047 1 89.06 85 ARG A N 1
ATOM 625 C CA . ARG A 1 85 ? -3.414 -14.969 -21.969 1 89.06 85 ARG A CA 1
ATOM 626 C C . ARG A 1 85 ? -3.461 -16.406 -21.469 1 89.06 85 ARG A C 1
ATOM 628 O O . ARG A 1 85 ? -3.254 -16.672 -20.281 1 89.06 85 ARG A O 1
ATOM 635 N N . VAL A 1 86 ? -3.824 -17.25 -22.422 1 89.31 86 VAL A N 1
ATOM 636 C CA . VAL A 1 86 ? -3.932 -18.672 -22.109 1 89.31 86 VAL A CA 1
ATOM 637 C C . VAL A 1 86 ? -2.592 -19.359 -22.359 1 89.31 86 VAL A C 1
ATOM 639 O O . VAL A 1 86 ? -1.968 -19.141 -23.406 1 89.31 86 VAL A O 1
ATOM 642 N N . GLY A 1 87 ? -2.15 -20.094 -21.312 1 89.31 87 GLY A N 1
ATOM 643 C CA . GLY A 1 87 ? -0.906 -20.828 -21.453 1 89.31 87 GLY A CA 1
ATOM 644 C C . GLY A 1 87 ? -1.06 -22.312 -21.172 1 89.31 87 GLY A C 1
ATOM 645 O O . GLY A 1 87 ? -2.154 -22.781 -20.844 1 89.31 87 GLY A O 1
ATOM 646 N N . GLU A 1 88 ? 0.065 -22.984 -21.344 1 93.44 88 GLU A N 1
ATOM 647 C CA . GLU A 1 88 ? 0.071 -24.438 -21.172 1 93.44 88 GLU A CA 1
ATOM 648 C C . GLU A 1 88 ? 0.076 -24.812 -19.703 1 93.44 88 GLU A C 1
ATOM 650 O O . GLU A 1 88 ? -0.314 -25.938 -19.344 1 93.44 88 GLU A O 1
ATOM 655 N N . GLN A 1 89 ? 0.487 -23.938 -18.938 1 94.06 89 GLN A N 1
ATOM 656 C CA . GLN A 1 89 ? 0.582 -24.219 -17.516 1 94.06 89 GLN A CA 1
ATOM 657 C C . GLN A 1 89 ? -0.506 -23.484 -16.734 1 94.06 89 GLN A C 1
ATOM 659 O O . GLN A 1 89 ? -0.996 -22.438 -17.172 1 94.06 89 GLN A O 1
ATOM 664 N N . GLY A 1 90 ? -0.91 -24.094 -15.609 1 95.81 90 GLY A N 1
ATOM 665 C CA . GLY A 1 90 ? -1.738 -23.375 -14.656 1 95.81 90 GLY A CA 1
ATOM 666 C C . GLY A 1 90 ? -0.946 -22.422 -13.781 1 95.81 90 GLY A C 1
ATOM 667 O O . GLY A 1 90 ? 0.281 -22.344 -13.875 1 95.81 90 GLY A O 1
ATOM 668 N N . PHE A 1 91 ? -1.652 -21.719 -13.078 1 96.56 91 PHE A N 1
ATOM 669 C CA . PHE A 1 91 ? -1.066 -20.812 -12.094 1 96.56 91 PHE A CA 1
ATOM 670 C C . PHE A 1 91 ? -1.998 -20.625 -10.898 1 96.56 91 PHE A C 1
ATOM 672 O O . PHE A 1 91 ? -3.141 -20.188 -11.062 1 96.56 91 PHE A O 1
ATOM 679 N N . PHE A 1 92 ? -1.451 -20.938 -9.742 1 97.44 92 PHE A N 1
ATOM 680 C CA . PHE A 1 92 ? -2.271 -20.953 -8.531 1 97.44 92 PHE A CA 1
ATOM 681 C C . PHE A 1 92 ? -1.621 -20.141 -7.426 1 97.44 92 PHE A C 1
ATOM 683 O O . PHE A 1 92 ? -0.459 -20.359 -7.082 1 97.44 92 PHE A O 1
ATOM 690 N N . GLU A 1 93 ? -2.389 -19.203 -6.914 1 97.75 93 GLU A N 1
ATOM 691 C CA . GLU A 1 93 ? -1.941 -18.344 -5.82 1 97.75 93 GLU A CA 1
ATOM 692 C C . GLU A 1 93 ? -2.57 -18.766 -4.492 1 97.75 93 GLU A C 1
ATOM 694 O O . GLU A 1 93 ? -3.795 -18.812 -4.371 1 97.75 93 GLU A O 1
ATOM 699 N N . CYS A 1 94 ? -1.711 -19.062 -3.521 1 97.5 94 CYS A N 1
ATOM 700 C CA . CYS A 1 94 ? -2.131 -19.438 -2.176 1 97.5 94 CYS A CA 1
ATOM 701 C C . CYS A 1 94 ? -1.65 -18.422 -1.15 1 97.5 94 CYS A C 1
ATOM 703 O O . CYS A 1 94 ? -0.479 -18.422 -0.768 1 97.5 94 CYS A O 1
ATOM 705 N N . GLU A 1 95 ? -2.604 -17.531 -0.74 1 98.5 95 GLU A N 1
ATOM 706 C CA . GLU A 1 95 ? -2.277 -16.625 0.348 1 98.5 95 GLU A CA 1
ATOM 707 C C . GLU A 1 95 ? -2.186 -17.359 1.682 1 98.5 95 GLU A C 1
ATOM 709 O O . GLU A 1 95 ? -3.15 -17.984 2.115 1 98.5 95 GLU A O 1
ATOM 714 N N . ILE A 1 96 ? -0.998 -17.188 2.369 1 97.69 96 ILE A N 1
ATOM 715 C CA . ILE A 1 96 ? -0.829 -17.984 3.584 1 97.69 96 ILE A CA 1
ATOM 716 C C . ILE A 1 96 ? -0.75 -17.062 4.793 1 97.69 96 ILE A C 1
ATOM 718 O O . ILE A 1 96 ? -0.847 -17.516 5.938 1 97.69 96 ILE A O 1
ATOM 722 N N . GLN A 1 97 ? -0.573 -15.859 4.625 1 98.06 97 GLN A N 1
ATOM 723 C CA . GLN A 1 97 ? -0.576 -14.828 5.656 1 98.06 97 GLN A CA 1
ATOM 724 C C . GLN A 1 97 ? -1.245 -13.555 5.156 1 98.06 97 GLN A C 1
ATOM 726 O O . GLN A 1 97 ? -1.034 -13.141 4.012 1 98.06 97 GLN A O 1
ATOM 731 N N . ARG A 1 98 ? -2.102 -13.023 5.91 1 98.12 98 ARG A N 1
ATOM 732 C CA . ARG A 1 98 ? -2.816 -11.789 5.617 1 98.12 98 ARG A CA 1
ATOM 733 C C . ARG A 1 98 ? -2.885 -10.891 6.852 1 98.12 98 ARG A C 1
ATOM 735 O O . ARG A 1 98 ? -3.291 -11.336 7.926 1 98.12 98 ARG A O 1
ATOM 742 N N . GLU A 1 99 ? -2.406 -9.641 6.734 1 97.69 99 GLU A N 1
ATOM 743 C CA . GLU A 1 99 ? -2.57 -8.609 7.758 1 97.69 99 GLU A CA 1
ATOM 744 C C . GLU A 1 99 ? -3.281 -7.383 7.195 1 97.69 99 GLU A C 1
ATOM 746 O O . GLU A 1 99 ? -2.871 -6.836 6.168 1 97.69 99 GLU A O 1
ATOM 751 N N . ILE A 1 100 ? -4.336 -6.945 7.879 1 97.75 100 ILE A N 1
ATOM 752 C CA . ILE A 1 100 ? -5.207 -5.898 7.352 1 97.75 100 ILE A CA 1
ATOM 753 C C . ILE A 1 100 ? -5.227 -4.711 8.312 1 97.75 100 ILE A C 1
ATOM 755 O O . ILE A 1 100 ? -5.332 -4.891 9.531 1 97.75 100 ILE A O 1
ATOM 759 N N . HIS A 1 101 ? -5.043 -3.537 7.801 1 96.81 101 HIS A N 1
ATOM 760 C CA . HIS A 1 101 ? -5.457 -2.297 8.453 1 96.81 101 HIS A CA 1
ATOM 761 C C . HIS A 1 101 ? -6.605 -1.635 7.699 1 96.81 101 HIS A C 1
ATOM 763 O O . HIS A 1 101 ? -6.488 -1.351 6.504 1 96.81 101 HIS A O 1
ATOM 769 N N . ALA A 1 102 ? -7.703 -1.468 8.422 1 95.31 102 ALA A N 1
ATOM 770 C CA . ALA A 1 102 ? -8.859 -0.828 7.805 1 95.31 102 ALA A CA 1
ATOM 771 C C . ALA A 1 102 ? -9.406 0.288 8.688 1 95.31 102 ALA A C 1
ATOM 773 O O . ALA A 1 102 ? -9.383 0.182 9.922 1 95.31 102 ALA A O 1
ATOM 774 N N . SER A 1 103 ? -9.812 1.314 8.094 1 92.12 103 SER A N 1
ATOM 775 C CA . SER A 1 103 ? -10.445 2.461 8.734 1 92.12 103 SER A CA 1
ATOM 776 C C . SER A 1 103 ? -11.375 3.191 7.773 1 92.12 103 SER A C 1
ATOM 778 O O . SER A 1 103 ? -10.922 3.736 6.762 1 92.12 103 SER A O 1
ATOM 780 N N . GLY A 1 104 ? -12.711 3.191 8.125 1 90.69 104 GLY A N 1
ATOM 781 C CA . GLY A 1 104 ? -13.656 3.77 7.188 1 90.69 104 GLY A CA 1
ATOM 782 C C . GLY A 1 104 ? -13.641 3.088 5.832 1 90.69 104 GLY A C 1
ATOM 783 O O . GLY A 1 104 ? -13.844 1.876 5.738 1 90.69 104 GLY A O 1
ATOM 784 N N . ARG A 1 105 ? -13.336 3.943 4.797 1 93.31 105 ARG A N 1
ATOM 785 C CA . ARG A 1 105 ? -13.336 3.42 3.436 1 93.31 105 ARG A CA 1
ATOM 786 C C . ARG A 1 105 ? -11.922 3.064 2.99 1 93.31 105 ARG A C 1
ATOM 788 O O . ARG A 1 105 ? -11.695 2.74 1.822 1 93.31 105 ARG A O 1
ATOM 795 N N . PHE A 1 106 ? -10.984 3.133 3.908 1 96.62 106 PHE A N 1
ATOM 796 C CA . PHE A 1 106 ? -9.57 2.863 3.672 1 96.62 106 PHE A CA 1
ATOM 797 C C . PHE A 1 106 ? -9.219 1.439 4.086 1 96.62 106 PHE A C 1
ATOM 799 O O . PHE A 1 106 ? -9.633 0.973 5.145 1 96.62 106 PHE A O 1
ATOM 806 N N . ALA A 1 107 ? -8.398 0.799 3.258 1 97.94 107 ALA A N 1
ATOM 807 C CA . ALA A 1 107 ? -7.77 -0.432 3.732 1 97.94 107 ALA A CA 1
ATOM 808 C C . ALA A 1 107 ? -6.41 -0.642 3.072 1 97.94 107 ALA A C 1
ATOM 810 O O . ALA A 1 107 ? -6.188 -0.208 1.939 1 97.94 107 ALA A O 1
ATOM 811 N N . THR A 1 108 ? -5.496 -1.237 3.76 1 98.69 108 THR A N 1
ATOM 812 C CA . THR A 1 108 ? -4.258 -1.786 3.225 1 98.69 108 THR A CA 1
ATOM 813 C C . THR A 1 108 ? -4.02 -3.199 3.75 1 98.69 108 THR A C 1
ATOM 815 O O . THR A 1 108 ? -4.367 -3.508 4.891 1 98.69 108 THR A O 1
ATOM 818 N N . VAL A 1 109 ? -3.484 -4.043 2.914 1 98.81 109 VAL A N 1
ATOM 819 C CA . VAL A 1 109 ? -3.307 -5.453 3.23 1 98.81 109 VAL A CA 1
ATOM 820 C C . VAL A 1 109 ? -1.876 -5.879 2.912 1 98.81 109 VAL A C 1
ATOM 822 O O . VAL A 1 109 ? -1.35 -5.562 1.844 1 98.81 109 VAL A O 1
ATOM 825 N N . TYR A 1 110 ? -1.259 -6.492 3.812 1 98.62 110 TYR A N 1
ATOM 826 C CA . TYR A 1 110 ? -0.033 -7.246 3.574 1 98.62 110 TYR A CA 1
ATOM 827 C C . TYR A 1 110 ? -0.326 -8.734 3.434 1 98.62 110 TYR A C 1
ATOM 829 O O . TYR A 1 110 ? -1.067 -9.305 4.238 1 98.62 110 TYR A O 1
ATOM 837 N N . SER A 1 111 ? 0.236 -9.352 2.42 1 98.5 111 SER A N 1
ATOM 838 C CA . SER A 1 111 ? 0.002 -10.773 2.174 1 98.5 111 SER A CA 1
ATOM 839 C C . SER A 1 111 ? 1.299 -11.492 1.824 1 98.5 111 SER A C 1
ATOM 841 O O . SER A 1 111 ? 2.133 -10.961 1.089 1 98.5 111 SER A O 1
ATOM 843 N N . VAL A 1 112 ? 1.448 -12.656 2.385 1 97.62 112 VAL A N 1
ATOM 844 C CA . VAL A 1 112 ? 2.416 -13.609 1.86 1 97.62 112 VAL A CA 1
ATOM 845 C C . VAL A 1 112 ? 1.703 -14.648 0.995 1 97.62 112 VAL A C 1
ATOM 847 O O . VAL A 1 112 ? 0.734 -15.273 1.435 1 97.62 112 VAL A O 1
ATOM 850 N N . VAL A 1 113 ? 2.195 -14.812 -0.247 1 97.44 113 VAL A N 1
ATOM 851 C CA . VAL A 1 113 ? 1.476 -15.641 -1.209 1 97.44 113 VAL A CA 1
ATOM 852 C C . VAL A 1 113 ? 2.436 -16.641 -1.854 1 97.44 113 VAL A C 1
ATOM 854 O O . VAL A 1 113 ? 3.51 -16.25 -2.328 1 97.44 113 VAL A O 1
ATOM 857 N N . GLU A 1 114 ? 2.029 -17.875 -1.798 1 95.62 114 GLU A N 1
ATOM 858 C CA . GLU A 1 114 ? 2.723 -18.938 -2.52 1 95.62 114 GLU A CA 1
ATOM 859 C C . GLU A 1 114 ? 2.125 -19.141 -3.91 1 95.62 114 GLU A C 1
ATOM 861 O O . GLU A 1 114 ? 0.905 -19.094 -4.082 1 95.62 114 GLU A O 1
ATOM 866 N N . SER A 1 115 ? 3 -19.312 -4.887 1 95.56 115 SER A N 1
ATOM 867 C CA . SER A 1 115 ? 2.545 -19.547 -6.25 1 95.56 115 SER A CA 1
ATOM 868 C C . SER A 1 115 ? 3.086 -20.875 -6.789 1 95.56 115 SER A C 1
ATOM 870 O O . SER A 1 115 ? 4.211 -21.266 -6.465 1 95.56 115 SER A O 1
ATOM 872 N N . ARG A 1 116 ? 2.271 -21.547 -7.598 1 95.75 116 ARG A N 1
ATOM 873 C CA . ARG A 1 116 ? 2.654 -22.828 -8.195 1 95.75 116 ARG A CA 1
ATOM 874 C C . ARG A 1 116 ? 1.89 -23.078 -9.484 1 95.75 116 ARG A C 1
ATOM 876 O O . ARG A 1 116 ? 0.774 -22.578 -9.664 1 95.75 116 ARG A O 1
ATOM 883 N N . ARG A 1 117 ? 2.422 -23.812 -10.375 1 95.88 117 ARG A N 1
ATOM 884 C CA . ARG A 1 117 ? 1.824 -24.062 -11.68 1 95.88 117 ARG A CA 1
ATOM 885 C C . ARG A 1 117 ? 0.818 -25.219 -11.609 1 95.88 117 ARG A C 1
ATOM 887 O O . ARG A 1 117 ? -0.067 -25.328 -12.461 1 95.88 117 ARG A O 1
ATOM 894 N N . ASP A 1 118 ? 1.028 -26.094 -10.539 1 93.88 118 ASP A N 1
ATOM 895 C CA . ASP A 1 118 ? 0.125 -27.219 -10.32 1 93.88 118 ASP A CA 1
ATOM 896 C C . ASP A 1 118 ? -0.508 -27.156 -8.93 1 93.88 118 ASP A C 1
ATOM 898 O O . ASP A 1 118 ? 0.199 -27.078 -7.922 1 93.88 118 ASP A O 1
ATOM 902 N N . ARG A 1 119 ? -1.864 -27.078 -8.812 1 89.62 119 ARG A N 1
ATOM 903 C CA . ARG A 1 119 ? -2.645 -26.828 -7.602 1 89.62 119 ARG A CA 1
ATOM 904 C C . ARG A 1 119 ? -2.168 -27.719 -6.449 1 89.62 119 ARG A C 1
ATOM 906 O O . ARG A 1 119 ? -2.072 -27.25 -5.312 1 89.62 119 ARG A O 1
ATOM 913 N N . GLY A 1 120 ? -1.697 -28.859 -6.609 1 87.69 120 GLY A N 1
ATOM 914 C CA . GLY A 1 120 ? -1.316 -29.781 -5.555 1 87.69 120 GLY A CA 1
ATOM 915 C C . GLY A 1 120 ? 0.184 -29.875 -5.352 1 87.69 120 GLY A C 1
ATOM 916 O O . GLY A 1 120 ? 0.653 -30.562 -4.445 1 87.69 120 GLY A O 1
ATOM 917 N N . ALA A 1 121 ? 0.905 -29.078 -6.051 1 94 121 ALA A N 1
ATOM 918 C CA . ALA A 1 121 ? 2.363 -29.125 -5.973 1 94 121 ALA A CA 1
ATOM 919 C C . ALA A 1 121 ? 2.883 -28.172 -4.898 1 94 121 ALA A C 1
ATOM 921 O O . ALA A 1 121 ? 2.139 -27.328 -4.398 1 94 121 ALA A O 1
ATOM 922 N N . ALA A 1 122 ? 4.145 -28.406 -4.492 1 93.19 122 ALA A N 1
ATOM 923 C CA . ALA A 1 122 ? 4.828 -27.453 -3.623 1 93.19 122 ALA A CA 1
ATOM 924 C C . ALA A 1 122 ? 4.938 -26.078 -4.293 1 93.19 122 ALA A C 1
ATOM 926 O O . ALA A 1 122 ? 4.957 -25.984 -5.523 1 93.19 122 ALA A O 1
ATOM 927 N N . ALA A 1 123 ? 4.969 -25.047 -3.469 1 93.19 123 ALA A N 1
ATOM 928 C CA . ALA A 1 123 ? 5.129 -23.703 -3.994 1 93.19 123 ALA A CA 1
ATOM 929 C C . ALA A 1 123 ? 6.41 -23.578 -4.812 1 93.19 123 ALA A C 1
ATOM 931 O O . ALA A 1 123 ? 7.469 -24.047 -4.391 1 93.19 123 ALA A O 1
ATOM 932 N N . GLU A 1 124 ? 6.281 -23.047 -5.934 1 91.81 124 GLU A N 1
ATOM 933 C CA . GLU A 1 124 ? 7.449 -22.781 -6.762 1 91.81 124 GLU A CA 1
ATOM 934 C C . GLU A 1 124 ? 8.055 -21.422 -6.438 1 91.81 124 GLU A C 1
ATOM 936 O O . GLU A 1 124 ? 9.266 -21.219 -6.574 1 91.81 124 GLU A O 1
ATOM 941 N N . PHE A 1 125 ? 7.125 -20.469 -6.027 1 90.62 125 PHE A N 1
ATOM 942 C CA . PHE A 1 125 ? 7.531 -19.125 -5.617 1 90.62 125 PHE A CA 1
ATOM 943 C C . PHE A 1 125 ? 6.742 -18.672 -4.395 1 90.62 125 PHE A C 1
ATOM 945 O O . PHE A 1 125 ? 5.613 -19.109 -4.18 1 90.62 125 PHE A O 1
ATOM 952 N N . THR A 1 126 ? 7.402 -17.906 -3.576 1 93.75 126 THR A N 1
ATOM 953 C CA . THR A 1 126 ? 6.723 -17.203 -2.504 1 93.75 126 THR A CA 1
ATOM 954 C C . THR A 1 126 ? 7.008 -15.695 -2.584 1 93.75 126 THR A C 1
ATOM 956 O O . THR A 1 126 ? 8.156 -15.289 -2.742 1 93.75 126 THR A O 1
ATOM 959 N N . GLY A 1 127 ? 5.977 -14.93 -2.562 1 95.88 127 GLY A N 1
ATOM 960 C CA . GLY A 1 127 ? 6.129 -13.484 -2.65 1 95.88 127 GLY A CA 1
ATOM 961 C C . GLY A 1 127 ? 5.41 -12.734 -1.543 1 95.88 127 GLY A C 1
ATOM 962 O O . GLY A 1 127 ? 4.52 -13.289 -0.893 1 95.88 127 GLY A O 1
ATOM 963 N N . VAL A 1 128 ? 5.953 -11.562 -1.304 1 97.38 128 VAL A N 1
ATOM 964 C CA . VAL A 1 128 ? 5.262 -10.625 -0.427 1 97.38 128 VAL A CA 1
ATOM 965 C C . VAL A 1 128 ? 4.496 -9.602 -1.265 1 97.38 128 VAL A C 1
ATOM 967 O O . VAL A 1 128 ? 4.938 -9.227 -2.355 1 97.38 128 VAL A O 1
ATOM 970 N N . ASN A 1 129 ? 3.295 -9.227 -0.77 1 98.62 129 ASN A N 1
ATOM 971 C CA . ASN A 1 129 ? 2.377 -8.352 -1.496 1 98.62 129 ASN A CA 1
ATOM 972 C C . ASN A 1 129 ? 1.802 -7.266 -0.593 1 98.62 129 ASN A C 1
ATOM 974 O O . ASN A 1 129 ? 1.574 -7.496 0.596 1 98.62 129 ASN A O 1
ATOM 978 N N . SER A 1 130 ? 1.606 -6.148 -1.17 1 98.94 130 SER A N 1
ATOM 979 C CA . SER A 1 130 ? 0.87 -5.059 -0.542 1 9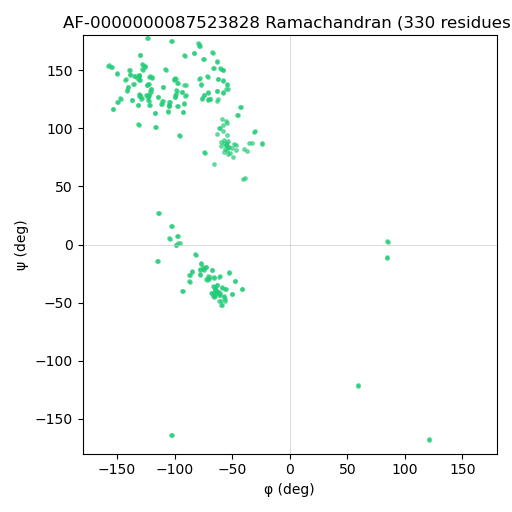8.94 130 SER A CA 1
ATOM 980 C C . SER A 1 130 ? -0.312 -4.621 -1.401 1 98.94 130 SER A C 1
ATOM 982 O O . SER A 1 130 ? -0.157 -4.367 -2.598 1 98.94 130 SER A O 1
ATOM 984 N N . LEU A 1 131 ? -1.471 -4.598 -0.782 1 98.94 131 LEU A N 1
ATOM 985 C CA . LEU A 1 131 ? -2.662 -4.047 -1.419 1 98.94 131 LEU A CA 1
ATOM 986 C C . LEU A 1 131 ? -3.084 -2.742 -0.753 1 98.94 131 LEU A C 1
ATOM 988 O O . LEU A 1 131 ? -3.074 -2.635 0.476 1 98.94 131 LEU A O 1
ATOM 992 N N . GLN A 1 132 ? -3.418 -1.774 -1.553 1 98.94 132 GLN A N 1
ATOM 993 C CA . GLN A 1 132 ? -4.141 -0.575 -1.146 1 98.94 132 GLN A CA 1
ATOM 994 C C . GLN A 1 132 ? -5.555 -0.564 -1.719 1 98.94 132 GLN A C 1
ATOM 996 O O . GLN A 1 132 ? -5.738 -0.675 -2.934 1 98.94 132 GLN A O 1
ATOM 1001 N N . LEU A 1 133 ? -6.566 -0.446 -0.829 1 98.81 133 LEU A N 1
ATOM 1002 C CA . LEU A 1 133 ? -7.949 -0.575 -1.281 1 98.81 133 LEU A CA 1
ATOM 1003 C C . LEU A 1 133 ? -8.797 0.577 -0.759 1 98.81 133 LEU A C 1
ATOM 1005 O O . LEU A 1 133 ? -8.594 1.047 0.363 1 98.81 133 LEU A O 1
ATOM 1009 N N . PHE A 1 134 ? -9.727 0.986 -1.578 1 97.81 134 PHE A N 1
ATOM 1010 C CA . PHE A 1 134 ? -10.742 1.974 -1.236 1 97.81 134 PHE A CA 1
ATOM 1011 C C . PHE A 1 134 ? -12.141 1.411 -1.464 1 97.81 134 PHE A C 1
ATOM 1013 O O . PHE A 1 134 ? -12.391 0.748 -2.473 1 97.81 134 PHE A O 1
ATOM 1020 N N . ARG A 1 135 ? -13.031 1.651 -0.552 1 96.06 135 ARG A N 1
ATOM 1021 C CA . ARG A 1 135 ? -14.406 1.191 -0.723 1 96.06 135 ARG A CA 1
ATOM 1022 C C . ARG A 1 135 ? -15.266 2.27 -1.374 1 96.06 135 ARG A C 1
ATOM 1024 O O . ARG A 1 135 ? -15.516 3.316 -0.774 1 96.06 135 ARG A O 1
ATOM 1031 N N . ASP A 1 136 ? -15.719 1.999 -2.553 1 93.81 136 ASP A N 1
ATOM 1032 C CA . ASP A 1 136 ? -16.672 2.91 -3.182 1 93.81 136 ASP A CA 1
ATOM 1033 C C . ASP A 1 136 ? -18.094 2.357 -3.105 1 93.81 136 ASP A C 1
ATOM 1035 O O . ASP A 1 136 ? -18.391 1.516 -2.256 1 93.81 136 ASP A O 1
ATOM 1039 N N . GLU A 1 137 ? -19 2.893 -3.893 1 91.5 137 GLU A N 1
ATOM 1040 C CA . GLU A 1 137 ? -20.406 2.504 -3.826 1 91.5 137 GLU A CA 1
ATOM 1041 C C . GLU A 1 137 ? -20.609 1.063 -4.285 1 91.5 137 GLU A C 1
ATOM 1043 O O . GLU A 1 137 ? -21.547 0.394 -3.859 1 91.5 137 GLU A O 1
ATOM 1048 N N . ASP A 1 138 ? -19.672 0.559 -5.062 1 94.56 138 ASP A N 1
ATOM 1049 C CA . ASP A 1 138 ? -19.797 -0.783 -5.625 1 94.56 138 ASP A CA 1
ATOM 1050 C C . ASP A 1 138 ? -19 -1.798 -4.805 1 94.56 138 ASP A C 1
ATOM 1052 O O . ASP A 1 138 ? -19 -2.99 -5.117 1 94.56 138 ASP A O 1
ATOM 1056 N N . GLY A 1 139 ? -18.344 -1.339 -3.783 1 95.62 139 GLY A N 1
ATOM 1057 C CA . GLY A 1 139 ? -17.578 -2.23 -2.926 1 95.62 139 GLY A CA 1
ATOM 1058 C C . GLY A 1 139 ? -16.109 -1.882 -2.869 1 95.62 139 GLY A C 1
ATOM 1059 O O . GLY A 1 139 ? -15.711 -0.769 -3.221 1 95.62 139 GLY A O 1
ATOM 1060 N N . TRP A 1 140 ? -15.305 -2.795 -2.312 1 97.94 140 TRP A N 1
ATOM 1061 C CA . TRP A 1 140 ? -13.867 -2.6 -2.182 1 97.94 140 TRP A CA 1
ATOM 1062 C C . TRP A 1 140 ? -13.18 -2.676 -3.541 1 97.94 140 TRP A C 1
ATOM 1064 O O . TRP A 1 140 ? -13.445 -3.59 -4.324 1 97.94 140 TRP A O 1
ATOM 1074 N N . LYS A 1 141 ? -12.352 -1.706 -3.836 1 98.44 141 LYS A N 1
ATOM 1075 C CA . LYS A 1 141 ? -11.57 -1.643 -5.07 1 98.44 141 LYS A CA 1
ATOM 1076 C C . LYS A 1 141 ? -10.078 -1.562 -4.773 1 98.44 141 LYS A C 1
ATOM 1078 O O . LYS A 1 141 ? -9.656 -0.834 -3.869 1 98.44 141 LYS A O 1
ATOM 1083 N N . VAL A 1 142 ? -9.305 -2.297 -5.531 1 98.94 142 VAL A N 1
ATOM 1084 C CA . VAL A 1 142 ? -7.848 -2.215 -5.445 1 98.94 142 VAL A CA 1
ATOM 1085 C C . VAL A 1 142 ? -7.359 -0.951 -6.148 1 98.94 142 VAL A C 1
ATOM 1087 O O . VAL A 1 142 ? -7.664 -0.729 -7.324 1 98.94 142 VAL A O 1
ATOM 1090 N N . LEU A 1 143 ? -6.613 -0.138 -5.441 1 98.94 143 LEU A N 1
ATOM 1091 C CA . LEU A 1 143 ? -5.973 1.041 -6.012 1 98.94 143 LEU A CA 1
ATOM 1092 C C . LEU A 1 143 ? -4.559 0.716 -6.488 1 98.94 143 LEU A C 1
ATOM 1094 O O . LEU A 1 143 ? -4.117 1.211 -7.527 1 98.94 143 LEU A O 1
ATOM 1098 N N . SER A 1 144 ? -3.883 -0.097 -5.684 1 98.94 144 SER A N 1
ATOM 1099 C CA . SER A 1 144 ? -2.512 -0.477 -6.004 1 98.94 144 SER A CA 1
ATOM 1100 C C . SER A 1 144 ? -2.201 -1.89 -5.52 1 98.94 144 SER A C 1
ATOM 1102 O O . SER A 1 144 ? -2.5 -2.24 -4.379 1 98.94 144 SER A O 1
ATOM 1104 N N . LEU A 1 145 ? -1.742 -2.719 -6.367 1 98.94 145 LEU A N 1
ATOM 1105 C CA . LEU A 1 145 ? -1.116 -3.996 -6.043 1 98.94 145 LEU A CA 1
ATOM 1106 C C . LEU A 1 145 ? 0.396 -3.924 -6.227 1 98.94 145 LEU A C 1
ATOM 1108 O O . LEU A 1 145 ? 0.878 -3.57 -7.305 1 98.94 145 LEU A O 1
ATOM 1112 N N . TYR A 1 146 ? 1.154 -4.145 -5.156 1 98.94 146 TYR A N 1
ATOM 1113 C CA . TYR A 1 146 ? 2.611 -4.203 -5.184 1 98.94 146 TYR A CA 1
ATOM 1114 C C . TYR A 1 146 ? 3.109 -5.582 -4.766 1 98.94 146 TYR A C 1
ATOM 1116 O O . TYR A 1 146 ? 2.893 -6.008 -3.631 1 98.94 146 TYR A O 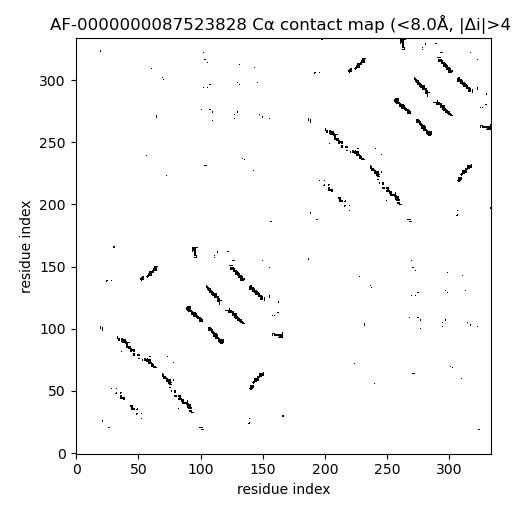1
ATOM 1124 N N . TYR A 1 147 ? 3.721 -6.305 -5.727 1 98.31 147 TYR A N 1
ATOM 1125 C CA . TYR A 1 147 ? 4.211 -7.641 -5.402 1 98.31 147 TYR A CA 1
ATOM 1126 C C . TYR A 1 147 ? 5.715 -7.734 -5.617 1 98.31 147 TYR A C 1
ATOM 1128 O O . TYR A 1 147 ? 6.266 -7.07 -6.496 1 98.31 147 TYR A O 1
ATOM 1136 N N . TYR A 1 148 ? 6.34 -8.461 -4.773 1 96.81 148 TYR A N 1
ATOM 1137 C CA . TYR A 1 148 ? 7.77 -8.742 -4.809 1 96.81 148 TYR A CA 1
ATOM 1138 C C . TYR A 1 148 ? 8.039 -10.234 -4.648 1 96.81 148 TYR A C 1
ATOM 1140 O O . TYR A 1 148 ? 7.57 -10.859 -3.695 1 96.81 148 TYR A O 1
ATOM 1148 N N . VAL A 1 149 ? 8.672 -10.789 -5.633 1 91.56 149 VAL A N 1
ATOM 1149 C CA . VAL A 1 149 ? 9.07 -12.188 -5.594 1 91.56 149 VAL A CA 1
ATOM 1150 C C . VAL A 1 149 ? 10.57 -12.297 -5.371 1 91.56 149 VAL A C 1
ATOM 1152 O O . VAL A 1 149 ? 11.359 -11.797 -6.176 1 91.56 149 VAL A O 1
ATOM 1155 N N . ASP A 1 150 ? 10.906 -12.852 -4.188 1 79.81 150 ASP A N 1
ATOM 1156 C CA . ASP A 1 150 ? 12.32 -13.008 -3.855 1 79.81 150 ASP A CA 1
ATOM 1157 C C . ASP A 1 150 ? 12.93 -14.203 -4.586 1 79.81 150 ASP A C 1
ATOM 1159 O O . ASP A 1 150 ? 12.234 -14.906 -5.328 1 79.81 150 ASP A O 1
ATOM 1163 N N . ALA A 1 151 ? 14.273 -14.273 -4.469 1 77.44 151 ALA A N 1
ATOM 1164 C CA . ALA A 1 151 ? 14.938 -15.453 -5.023 1 77.44 151 ALA A CA 1
ATOM 1165 C C . ALA A 1 151 ? 14.406 -16.734 -4.395 1 77.44 151 ALA A C 1
ATOM 1167 O O . ALA A 1 151 ? 14.016 -16.75 -3.223 1 77.44 151 ALA A O 1
ATOM 1168 N N . PRO A 1 152 ? 14.25 -17.812 -5.246 1 75.25 152 PRO A N 1
ATOM 1169 C CA . PRO A 1 152 ? 13.648 -19.062 -4.766 1 75.25 152 PRO A CA 1
ATOM 1170 C C . PRO A 1 152 ? 14.328 -19.594 -3.506 1 75.25 152 PRO A C 1
ATOM 1172 O O . PRO A 1 152 ? 13.695 -20.297 -2.719 1 75.25 152 PRO A O 1
ATOM 1175 N N . ASP A 1 153 ? 15.523 -19.25 -3.252 1 77.25 153 ASP A N 1
ATOM 1176 C CA . ASP A 1 153 ? 16.25 -19.844 -2.131 1 77.25 153 ASP A CA 1
ATOM 1177 C C . ASP A 1 153 ? 16.188 -18.938 -0.901 1 77.25 153 ASP A C 1
ATOM 1179 O O . ASP A 1 153 ? 16.703 -19.297 0.163 1 77.25 153 ASP A O 1
ATOM 1183 N N . VAL A 1 154 ? 15.531 -17.906 -1.049 1 76.5 154 VAL A N 1
ATOM 1184 C CA . VAL A 1 154 ? 15.406 -16.984 0.083 1 76.5 154 VAL A CA 1
ATOM 1185 C C . VAL A 1 154 ? 14.086 -17.234 0.81 1 76.5 154 VAL A C 1
ATOM 1187 O O . VAL A 1 154 ? 13.016 -17.188 0.203 1 76.5 154 VAL A O 1
ATOM 1190 N N . ALA A 1 155 ? 14.289 -17.594 2.053 1 78.5 155 ALA A N 1
ATOM 1191 C CA . ALA A 1 155 ? 13.102 -17.844 2.863 1 78.5 155 ALA A CA 1
ATOM 1192 C C . ALA A 1 155 ? 12.414 -16.547 3.258 1 78.5 155 ALA A C 1
ATOM 1194 O O . ALA A 1 155 ? 13.078 -15.594 3.686 1 78.5 155 ALA A O 1
ATOM 1195 N N . ILE A 1 156 ? 11.141 -16.5 3.002 1 85.75 156 ILE A N 1
ATOM 1196 C CA . ILE A 1 156 ? 10.32 -15.391 3.461 1 85.75 156 ILE A CA 1
ATOM 1197 C C . ILE A 1 156 ? 9.719 -15.719 4.824 1 85.75 156 ILE A C 1
ATOM 1199 O O . ILE A 1 156 ? 9.102 -16.781 4.996 1 85.75 156 ILE A O 1
ATOM 1203 N N . ALA A 1 157 ? 10.047 -14.82 5.785 1 85.56 157 ALA A N 1
ATOM 1204 C CA . ALA A 1 157 ? 9.43 -15 7.094 1 85.56 157 ALA A CA 1
ATOM 1205 C C . ALA A 1 157 ? 7.914 -14.852 7.012 1 85.56 157 ALA A C 1
ATOM 1207 O O . ALA A 1 157 ? 7.41 -13.93 6.359 1 85.56 157 ALA A O 1
ATOM 1208 N N . SER A 1 158 ? 7.219 -15.883 7.453 1 91.19 158 SER A N 1
ATOM 1209 C CA . SER A 1 158 ? 5.762 -15.844 7.461 1 91.19 158 SER A CA 1
ATOM 1210 C C . SER A 1 158 ? 5.195 -16.531 8.695 1 91.19 158 SER A C 1
ATOM 1212 O O . SER A 1 158 ? 5.793 -17.469 9.219 1 91.19 158 SER A O 1
ATOM 1214 N N . SER A 1 159 ? 4.148 -15.945 9.172 1 92.38 159 SER A N 1
ATOM 1215 C CA . SER A 1 159 ? 3.439 -16.578 10.281 1 92.38 159 SER A CA 1
ATOM 1216 C C . SER A 1 159 ? 2.486 -17.656 9.781 1 92.38 159 SER A C 1
ATOM 1218 O O . SER A 1 159 ? 1.89 -18.375 10.578 1 92.38 159 SER A O 1
ATOM 1220 N N . GLY A 1 160 ? 2.326 -17.719 8.445 1 94.44 160 GLY A N 1
ATOM 1221 C CA . GLY A 1 160 ? 1.438 -18.703 7.852 1 94.44 160 GLY A CA 1
ATOM 1222 C C . GLY A 1 160 ? 2.086 -20.062 7.676 1 94.44 160 GLY A C 1
ATOM 1223 O O . GLY A 1 160 ? 3.299 -20.219 7.844 1 94.44 160 GLY A O 1
ATOM 1224 N N . ARG A 1 161 ? 1.201 -21.047 7.438 1 94.69 161 ARG A N 1
ATOM 1225 C CA . ARG A 1 161 ? 1.664 -22.406 7.137 1 94.69 161 ARG A CA 1
ATOM 1226 C C . ARG A 1 161 ? 1.641 -22.672 5.637 1 94.69 161 ARG A C 1
ATOM 1228 O O . ARG A 1 161 ? 0.621 -22.453 4.977 1 94.69 161 ARG A O 1
ATOM 1235 N N . SER A 1 162 ? 2.773 -23.141 5.145 1 93.69 162 SER A N 1
ATOM 1236 C CA . SER A 1 162 ? 2.869 -23.422 3.713 1 93.69 162 SER A CA 1
ATOM 1237 C C . SER A 1 162 ? 1.755 -24.344 3.25 1 93.69 162 SER A C 1
ATOM 1239 O O . SER A 1 162 ? 1.448 -25.344 3.918 1 93.69 162 SER A O 1
ATOM 1241 N N . GLY A 1 163 ? 1.182 -23.984 2.203 1 94.31 163 GLY A N 1
ATOM 1242 C CA . GLY A 1 163 ? 0.161 -24.828 1.592 1 94.31 163 GLY A CA 1
ATOM 1243 C C . GLY A 1 163 ? -1.217 -24.625 2.193 1 94.31 163 GLY A C 1
ATOM 1244 O O . GLY A 1 163 ? -2.209 -25.141 1.675 1 94.31 163 GLY A O 1
ATOM 1245 N N . HIS A 1 164 ? -1.318 -23.922 3.293 1 96.31 164 HIS A N 1
ATOM 1246 C CA . HIS A 1 164 ? -2.613 -23.641 3.898 1 96.31 164 HIS A CA 1
ATOM 1247 C C . HIS A 1 164 ? -3.125 -22.266 3.477 1 96.31 164 HIS A C 1
ATOM 1249 O O . HIS A 1 164 ? -2.846 -21.266 4.141 1 96.31 164 HIS A O 1
ATOM 1255 N N . CYS A 1 165 ? -3.902 -22.25 2.465 1 97.69 165 CYS A N 1
ATOM 1256 C CA . CYS A 1 165 ? -4.379 -21 1.867 1 97.69 165 CYS A CA 1
ATOM 1257 C C . CYS A 1 165 ? -5.492 -20.375 2.703 1 97.69 165 CYS A C 1
ATOM 1259 O O . CYS A 1 165 ? -6.387 -21.094 3.17 1 97.69 165 CYS A O 1
ATOM 1261 N N . ILE A 1 166 ? -5.469 -19.141 2.895 1 97.62 166 ILE A N 1
ATOM 1262 C CA . ILE A 1 166 ? -6.562 -18.406 3.529 1 97.62 166 ILE A CA 1
ATOM 1263 C C . ILE A 1 166 ? -7.777 -18.391 2.604 1 97.62 166 ILE A C 1
ATOM 1265 O O . ILE A 1 166 ? -7.668 -18.031 1.428 1 97.62 166 ILE A O 1
ATOM 1269 N N . PRO A 1 167 ? -8.844 -18.828 3.117 1 93.38 167 PRO A N 1
ATOM 1270 C CA . PRO A 1 167 ? -10.008 -18.922 2.238 1 93.38 167 PRO A CA 1
ATOM 1271 C C . PRO A 1 167 ? -10.578 -17.547 1.868 1 93.38 167 PRO A C 1
ATOM 1273 O O . PRO A 1 167 ? -10.398 -16.578 2.611 1 93.38 167 PRO A O 1
ATOM 1276 N N . MET B 1 1 ? 18.922 -45.188 49.594 1 33.38 1 MET B N 1
ATOM 1277 C CA . MET B 1 1 ? 19.031 -44.906 48.156 1 33.38 1 MET B CA 1
ATOM 1278 C C . MET B 1 1 ? 18.328 -43.594 47.812 1 33.38 1 MET B C 1
ATOM 1280 O O . MET B 1 1 ? 17.109 -43.5 47.875 1 33.38 1 MET B O 1
ATOM 1284 N N . SER B 1 2 ? 18.906 -42.406 48.25 1 41.25 2 SER B N 1
ATOM 1285 C CA . SER B 1 2 ? 18.406 -41.031 48.125 1 41.25 2 SER B CA 1
ATOM 1286 C C . SER B 1 2 ? 18.297 -40.594 46.688 1 41.25 2 SER B C 1
ATOM 1288 O O . SER B 1 2 ? 19.25 -40.75 45.906 1 41.25 2 SER B O 1
ATOM 1290 N N . SER B 1 3 ? 17.062 -40.75 46.125 1 41.12 3 SER B N 1
ATOM 1291 C CA . SER B 1 3 ? 16.641 -40.469 44.75 1 41.12 3 SER B CA 1
ATOM 1292 C C . SER B 1 3 ? 16.859 -39 44.438 1 41.12 3 SER B C 1
ATOM 1294 O O . SER B 1 3 ? 16.328 -38.125 45.094 1 41.12 3 SER B O 1
ATOM 1296 N N . ALA B 1 4 ? 18.141 -38.688 43.938 1 46.06 4 ALA B N 1
ATOM 1297 C CA . ALA B 1 4 ? 18.516 -37.375 43.406 1 46.06 4 ALA B C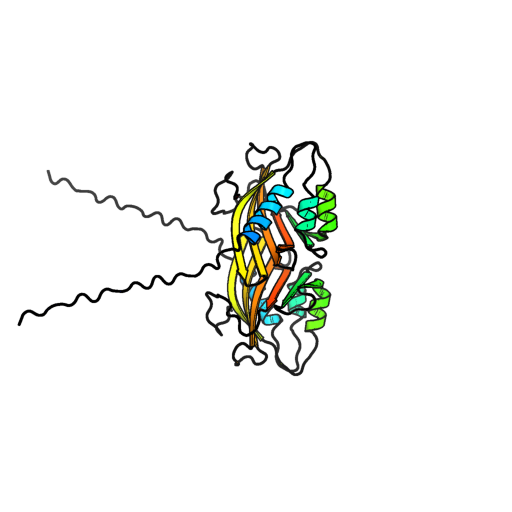A 1
ATOM 1298 C C . ALA B 1 4 ? 17.578 -36.938 42.281 1 46.06 4 ALA B C 1
ATOM 1300 O O . ALA B 1 4 ? 17.438 -37.656 41.281 1 46.06 4 ALA B O 1
ATOM 1301 N N . HIS B 1 5 ? 16.391 -36.281 42.594 1 44.59 5 HIS B N 1
ATOM 1302 C CA . HIS B 1 5 ? 15.477 -35.656 41.656 1 44.59 5 HIS B CA 1
ATOM 1303 C C . HIS B 1 5 ? 16.203 -34.594 40.812 1 44.59 5 HIS B C 1
ATOM 1305 O O . HIS B 1 5 ? 16.75 -33.656 41.375 1 44.59 5 HIS B O 1
ATOM 1311 N N . ARG B 1 6 ? 16.953 -35.031 39.75 1 42.59 6 ARG B N 1
ATOM 1312 C CA . ARG B 1 6 ? 17.609 -34.062 38.875 1 42.59 6 ARG B CA 1
ATOM 1313 C C . ARG B 1 6 ? 16.594 -33.156 38.219 1 42.59 6 ARG B C 1
ATOM 1315 O O . ARG B 1 6 ? 15.633 -33.594 37.625 1 42.59 6 ARG B O 1
ATOM 1322 N N . CYS B 1 7 ? 16.375 -31.891 38.719 1 44.12 7 CYS B N 1
ATOM 1323 C CA . CYS B 1 7 ? 15.586 -30.812 38.125 1 44.12 7 CYS B CA 1
ATOM 1324 C C . CYS B 1 7 ? 16.047 -30.5 36.719 1 44.12 7 CYS B C 1
ATOM 1326 O O . CYS B 1 7 ? 17.203 -30.188 36.469 1 44.12 7 CYS B O 1
ATOM 1328 N N . LEU B 1 8 ? 15.492 -31.234 35.719 1 45.97 8 LEU B N 1
ATOM 1329 C CA . LEU B 1 8 ? 15.766 -30.875 34.344 1 45.97 8 LEU B CA 1
ATOM 1330 C C . LEU B 1 8 ? 15.414 -29.422 34.062 1 45.97 8 LEU B C 1
ATOM 1332 O O . LEU B 1 8 ? 14.297 -28.984 34.375 1 45.97 8 LEU B O 1
ATOM 1336 N N . PRO B 1 9 ? 16.391 -28.484 33.906 1 49.03 9 PRO B N 1
ATOM 1337 C CA . PRO B 1 9 ? 16.094 -27.094 33.562 1 49.03 9 PRO B CA 1
ATOM 1338 C C . PRO B 1 9 ? 15.336 -26.984 32.25 1 49.03 9 PRO B C 1
ATOM 1340 O O . PRO B 1 9 ? 15.648 -27.703 31.281 1 49.03 9 PRO B O 1
ATOM 1343 N N . ALA B 1 10 ? 13.992 -26.625 32.312 1 46.19 10 ALA B N 1
ATOM 1344 C CA . ALA B 1 10 ? 13.188 -26.297 31.156 1 46.19 10 ALA B CA 1
ATOM 1345 C C . ALA B 1 10 ? 13.812 -25.141 30.359 1 46.19 10 ALA B C 1
ATOM 1347 O O . ALA B 1 10 ? 13.992 -24.047 30.891 1 46.19 10 ALA B O 1
ATOM 1348 N N . LEU B 1 11 ? 14.672 -25.422 29.391 1 46.22 11 LEU B N 1
ATOM 1349 C CA . LEU B 1 11 ? 15.172 -24.406 28.484 1 46.22 11 LEU B CA 1
ATOM 1350 C C . LEU B 1 11 ? 14.023 -23.75 27.719 1 46.22 11 LEU B C 1
ATOM 1352 O O . LEU B 1 11 ? 13.312 -24.406 26.953 1 46.22 11 LEU B O 1
ATOM 1356 N N . LEU B 1 12 ? 13.406 -22.766 28.312 1 44.75 12 LEU B N 1
ATOM 1357 C CA . LEU B 1 12 ? 12.422 -21.969 27.594 1 44.75 12 LEU B CA 1
ATOM 1358 C C . LEU B 1 12 ? 13.031 -21.375 26.312 1 44.75 12 LEU B C 1
ATOM 1360 O O . LEU B 1 12 ? 13.961 -20.562 26.375 1 44.75 12 LEU B O 1
ATOM 1364 N N . LEU B 1 13 ? 13.008 -22.109 25.281 1 40.69 13 LEU B N 1
ATOM 1365 C CA . LEU B 1 13 ? 13.398 -21.547 23.984 1 40.69 13 LEU B CA 1
ATOM 1366 C C . LEU B 1 13 ? 12.555 -20.328 23.641 1 40.69 13 LEU B C 1
ATOM 1368 O O . LEU B 1 13 ? 11.336 -20.438 23.469 1 40.69 13 LEU B O 1
ATOM 1372 N N . LEU B 1 14 ? 12.906 -19.188 24.156 1 41.03 14 LEU B N 1
ATOM 1373 C CA . LEU B 1 14 ? 12.328 -17.953 23.625 1 41.03 14 LEU B CA 1
ATOM 1374 C C . LEU B 1 14 ? 12.438 -17.906 22.109 1 41.03 14 LEU B C 1
ATOM 1376 O O . LEU B 1 14 ? 13.547 -17.891 21.562 1 41.03 14 LEU B O 1
ATOM 1380 N N . SER B 1 15 ? 11.562 -18.5 21.375 1 41.53 15 SER B N 1
ATOM 1381 C CA . SER B 1 15 ? 11.477 -18.312 19.938 1 41.53 15 SER B CA 1
ATOM 1382 C C . SER B 1 15 ? 11.5 -16.828 19.578 1 41.53 15 SER B C 1
ATOM 1384 O O . SER B 1 15 ? 10.609 -16.078 19.984 1 41.53 15 SER B O 1
ATOM 1386 N N . ALA B 1 16 ? 12.609 -16.219 19.422 1 36.66 16 ALA B N 1
ATOM 1387 C CA . ALA B 1 16 ? 12.703 -14.859 18.906 1 36.66 16 ALA B CA 1
ATOM 1388 C C . ALA B 1 16 ? 11.93 -14.719 17.594 1 36.66 16 ALA B C 1
ATOM 1390 O O . ALA B 1 16 ? 12.242 -15.375 16.594 1 36.66 16 ALA B O 1
ATOM 1391 N N . ALA B 1 17 ? 10.703 -14.594 17.641 1 36.41 17 ALA B N 1
ATOM 1392 C CA . ALA B 1 17 ? 10.07 -14.07 16.422 1 36.41 17 ALA B CA 1
ATOM 1393 C C . ALA B 1 17 ? 10.906 -12.961 15.805 1 36.41 17 ALA B C 1
ATOM 1395 O O . ALA B 1 17 ? 11.203 -11.961 16.453 1 36.41 17 ALA B O 1
ATOM 1396 N N . SER B 1 18 ? 11.867 -13.266 15.086 1 39.75 18 SER B N 1
ATOM 1397 C CA . SER B 1 18 ? 12.594 -12.258 14.328 1 39.75 18 SER B CA 1
ATOM 1398 C C . SER B 1 18 ? 11.641 -11.234 13.711 1 39.75 18 SER B C 1
ATOM 1400 O O . SER B 1 18 ? 11.008 -11.508 12.68 1 39.75 18 SER B O 1
ATOM 1402 N N . LEU B 1 19 ? 10.836 -10.57 14.406 1 43.22 19 LEU B N 1
ATOM 1403 C CA . LEU B 1 19 ? 10.344 -9.367 13.758 1 43.22 19 LEU B CA 1
ATOM 1404 C C . LEU B 1 19 ? 11.406 -8.766 12.844 1 43.22 19 LEU B C 1
ATOM 1406 O O . LEU B 1 19 ? 12.57 -8.656 13.234 1 43.22 19 LEU B O 1
ATOM 1410 N N . CYS B 1 20 ? 11.508 -9.164 11.617 1 47.28 20 CYS B N 1
ATOM 1411 C CA . CYS B 1 20 ? 12.414 -8.531 10.664 1 47.28 20 CYS B CA 1
ATOM 1412 C C . CYS B 1 20 ? 12.719 -7.098 11.062 1 47.28 20 CYS B C 1
ATOM 1414 O O . CYS B 1 20 ? 11.805 -6.289 11.242 1 47.28 20 CYS B O 1
ATOM 1416 N N . HIS B 1 21 ? 13.656 -6.898 11.836 1 53.16 21 HIS B N 1
ATOM 1417 C CA . HIS B 1 21 ? 14.227 -5.613 12.219 1 53.16 21 HIS B CA 1
ATOM 1418 C C . HIS B 1 21 ? 14.109 -4.598 11.086 1 53.16 21 HIS B C 1
ATOM 1420 O O . HIS B 1 21 ? 14.562 -4.848 9.969 1 53.16 21 HIS B O 1
ATOM 1426 N N . ALA B 1 22 ? 13.117 -3.809 11.172 1 62.47 22 ALA B N 1
ATOM 1427 C CA . ALA B 1 22 ? 13.023 -2.715 10.203 1 62.47 22 ALA B CA 1
ATOM 1428 C C . ALA B 1 22 ? 14.391 -2.066 9.977 1 62.47 22 ALA B C 1
ATOM 1430 O O . ALA B 1 22 ? 15.133 -1.815 10.93 1 62.47 22 ALA B O 1
ATOM 1431 N N . ASP B 1 23 ? 14.875 -2.129 8.758 1 84.75 23 ASP B N 1
ATOM 1432 C CA . ASP B 1 23 ? 16.047 -1.455 8.203 1 84.75 23 ASP B CA 1
ATOM 1433 C C . ASP B 1 23 ? 16.078 0.016 8.617 1 84.75 23 ASP B C 1
ATOM 1435 O O . ASP B 1 23 ? 15.086 0.733 8.445 1 84.75 23 ASP B O 1
ATOM 1439 N N . ALA B 1 24 ? 17.047 0.442 9.492 1 94.38 24 ALA B N 1
ATOM 1440 C CA . ALA B 1 24 ? 17.219 1.829 9.922 1 94.38 24 ALA B CA 1
ATOM 1441 C C . ALA B 1 24 ? 17.047 2.787 8.75 1 94.38 24 ALA B C 1
ATOM 1443 O O . ALA B 1 24 ? 16.484 3.877 8.898 1 94.38 24 ALA B O 1
ATOM 1444 N N . ALA B 1 25 ? 17.531 2.391 7.617 1 96.88 25 ALA B N 1
ATOM 1445 C CA . ALA B 1 25 ? 17.406 3.238 6.434 1 96.88 25 ALA B CA 1
ATOM 1446 C C . ALA B 1 25 ? 15.945 3.41 6.031 1 96.88 25 ALA B C 1
ATOM 1448 O O . ALA B 1 25 ? 15.539 4.488 5.59 1 96.88 25 ALA B O 1
ATOM 1449 N N . LEU B 1 26 ? 15.148 2.34 6.168 1 98.12 26 LEU B N 1
ATOM 1450 C CA . LEU B 1 26 ? 13.727 2.406 5.867 1 98.12 26 LEU B CA 1
ATOM 1451 C C . LEU B 1 26 ? 13.008 3.34 6.84 1 98.12 26 LEU B C 1
ATOM 1453 O O . LEU B 1 26 ? 12.234 4.199 6.418 1 98.12 26 LEU B O 1
ATOM 1457 N N . GLU B 1 27 ? 13.344 3.219 8.125 1 97.94 27 GLU B N 1
ATOM 1458 C CA . GLU B 1 27 ? 12.742 4.086 9.141 1 97.94 27 GLU B CA 1
ATOM 1459 C C . GLU B 1 27 ? 13.07 5.551 8.875 1 97.94 27 GLU B C 1
ATOM 1461 O O . GLU B 1 27 ? 12.203 6.418 8.992 1 97.94 27 GLU B O 1
ATOM 1466 N N . ARG B 1 28 ? 14.258 5.785 8.523 1 97.75 28 ARG B N 1
ATOM 1467 C CA . ARG B 1 28 ? 14.68 7.152 8.234 1 97.75 28 ARG B CA 1
ATOM 1468 C C . ARG B 1 28 ? 13.953 7.699 7.012 1 97.75 28 ARG B C 1
ATOM 1470 O O . ARG B 1 28 ? 13.578 8.875 6.98 1 97.75 28 ARG B O 1
ATOM 1477 N N . ALA B 1 29 ? 13.789 6.898 6 1 98.56 29 ALA B N 1
ATOM 1478 C CA . ALA B 1 29 ? 13.094 7.336 4.789 1 98.56 29 ALA B CA 1
ATOM 1479 C C . ALA B 1 29 ? 11.648 7.719 5.098 1 98.56 29 ALA B C 1
ATOM 1481 O O . ALA B 1 29 ? 11.156 8.742 4.617 1 98.56 29 ALA B O 1
ATOM 1482 N N . VAL B 1 30 ? 10.977 6.875 5.922 1 98.75 30 VAL B N 1
ATOM 1483 C CA . VAL B 1 30 ? 9.586 7.148 6.262 1 98.75 30 VAL B CA 1
ATOM 1484 C C . VAL B 1 30 ? 9.5 8.43 7.082 1 98.75 30 VAL B C 1
ATOM 1486 O O . VAL B 1 30 ? 8.672 9.305 6.805 1 98.75 30 VAL B O 1
ATOM 1489 N N . SER B 1 31 ? 10.43 8.594 8.047 1 98.75 31 SER B N 1
ATOM 1490 C CA . SER B 1 31 ? 10.453 9.82 8.844 1 98.75 31 SER B CA 1
ATOM 1491 C C . SER B 1 31 ? 10.727 11.039 7.973 1 98.75 31 SER B C 1
ATOM 1493 O O . SER B 1 31 ? 10.109 12.094 8.164 1 98.75 31 SER B O 1
ATOM 1495 N N . ALA B 1 32 ? 11.617 10.898 7.051 1 98.75 32 ALA B N 1
ATOM 1496 C CA . ALA B 1 32 ? 11.969 12 6.164 1 98.75 32 ALA B CA 1
ATOM 1497 C C . ALA B 1 32 ? 10.781 12.43 5.309 1 98.75 32 ALA B C 1
ATOM 1499 O O . ALA B 1 32 ? 10.625 13.609 4.996 1 98.75 32 ALA B O 1
ATOM 1500 N N . LEU B 1 33 ? 9.945 11.492 4.922 1 98.88 33 LEU B N 1
ATOM 1501 C CA . LEU B 1 33 ? 8.766 11.805 4.129 1 98.88 33 LEU B CA 1
ATOM 1502 C C . LEU B 1 33 ? 7.855 12.781 4.867 1 98.88 33 LEU B C 1
ATOM 1504 O O . LEU B 1 33 ? 7.516 13.844 4.336 1 98.88 33 LEU B O 1
ATOM 1508 N N . TRP B 1 34 ? 7.527 12.453 6.09 1 98.62 34 TRP B N 1
ATOM 1509 C CA . TRP B 1 34 ? 6.609 13.289 6.859 1 98.62 34 TRP B CA 1
ATOM 1510 C C . TRP B 1 34 ? 7.242 14.633 7.195 1 98.62 34 TRP B C 1
ATOM 1512 O O . TRP B 1 34 ? 6.59 15.68 7.09 1 98.62 34 TRP B O 1
ATOM 1522 N N . SER B 1 35 ? 8.523 14.57 7.57 1 98.19 35 SER B N 1
ATOM 1523 C CA . SER B 1 35 ? 9.234 15.805 7.891 1 98.19 35 SER B CA 1
ATOM 1524 C C . SER B 1 35 ? 9.336 16.719 6.676 1 98.19 35 SER B C 1
ATOM 1526 O O . SER B 1 35 ? 9.141 17.938 6.785 1 98.19 35 SER B O 1
ATOM 1528 N N . ALA B 1 36 ? 9.586 16.141 5.547 1 98.5 36 ALA B N 1
ATOM 1529 C CA . ALA B 1 36 ? 9.789 16.938 4.332 1 98.5 36 ALA B CA 1
ATOM 1530 C C . ALA B 1 36 ? 8.469 17.531 3.848 1 98.5 36 ALA B C 1
ATOM 1532 O O . ALA B 1 36 ? 8.461 18.578 3.191 1 98.5 36 ALA B O 1
ATOM 1533 N N . MET B 1 37 ? 7.375 16.906 4.082 1 97.81 37 MET B N 1
ATOM 1534 C CA . MET B 1 37 ? 6.074 17.453 3.699 1 97.81 37 MET B CA 1
ATOM 1535 C C . MET B 1 37 ? 5.652 18.578 4.641 1 97.81 37 MET B C 1
ATOM 1537 O O . MET B 1 37 ? 4.777 19.375 4.305 1 97.81 37 MET B O 1
ATOM 1541 N N . SER B 1 38 ? 6.258 18.562 5.816 1 97.56 38 SER B N 1
ATOM 1542 C CA . SER B 1 38 ? 5.957 19.594 6.809 1 97.56 38 SER B CA 1
ATOM 1543 C C . SER B 1 38 ? 6.68 20.891 6.492 1 97.56 38 SER B C 1
ATOM 1545 O O . SER B 1 38 ? 7.812 20.891 6.004 1 97.56 38 SER B O 1
ATOM 1547 N N . HIS B 1 39 ? 5.984 21.984 6.754 1 97.44 39 HIS B N 1
ATOM 1548 C CA . HIS B 1 39 ? 6.621 23.266 6.48 1 97.44 39 HIS B CA 1
ATOM 1549 C C . HIS B 1 39 ? 5.992 24.375 7.312 1 97.44 39 HIS B C 1
ATOM 1551 O O . HIS B 1 39 ? 4.82 24.281 7.691 1 97.44 39 HIS B O 1
ATOM 1557 N N . GLU B 1 40 ? 6.777 25.406 7.555 1 96.06 40 GLU B N 1
ATOM 1558 C CA . GLU B 1 40 ? 6.32 26.594 8.25 1 96.06 40 GLU B CA 1
ATOM 1559 C C . GLU B 1 40 ? 5.445 27.469 7.34 1 96.06 40 GLU B C 1
ATOM 1561 O O . GLU B 1 40 ? 5.488 27.328 6.113 1 96.06 40 GLU B O 1
ATOM 1566 N N . ALA B 1 41 ? 4.66 28.312 8.047 1 95.5 41 ALA B N 1
ATOM 1567 C CA . ALA B 1 41 ? 3.936 29.312 7.289 1 95.5 41 ALA B CA 1
ATOM 1568 C C . ALA B 1 41 ? 4.887 30.141 6.422 1 95.5 41 ALA B C 1
ATOM 1570 O O . ALA B 1 41 ? 5.98 30.5 6.859 1 95.5 41 ALA B O 1
ATOM 1571 N N . GLY B 1 42 ? 4.461 30.406 5.176 1 95.56 42 GLY B N 1
ATOM 1572 C CA . GLY B 1 42 ? 5.262 31.219 4.277 1 95.56 42 GLY B CA 1
ATOM 1573 C C . GLY B 1 42 ? 6.332 30.438 3.545 1 95.56 42 GLY B C 1
ATOM 1574 O O . GLY B 1 42 ? 7.164 31.016 2.844 1 95.56 42 GLY B O 1
ATOM 1575 N N . THR B 1 43 ? 6.367 29.156 3.756 1 94.31 43 THR B N 1
ATOM 1576 C CA . THR B 1 43 ? 7.297 28.297 3.033 1 94.31 43 THR B CA 1
ATOM 1577 C C . THR B 1 43 ? 6.562 27.094 2.443 1 94.31 43 THR B C 1
ATOM 1579 O O . THR B 1 43 ? 5.391 26.859 2.75 1 94.31 43 THR B O 1
ATOM 1582 N N . GLY B 1 44 ? 7.23 26.453 1.485 1 94.44 44 GLY B N 1
ATOM 1583 C CA . GLY B 1 44 ? 6.703 25.219 0.946 1 94.44 44 GLY B CA 1
ATOM 1584 C C . GLY B 1 44 ? 7.402 23.984 1.489 1 94.44 44 GLY B C 1
ATOM 1585 O O . GLY B 1 44 ? 8.359 24.094 2.264 1 94.44 44 GLY B O 1
ATOM 1586 N N . ALA B 1 45 ? 6.883 22.859 1.1 1 97 45 ALA B N 1
ATOM 1587 C CA . ALA B 1 45 ? 7.5 21.594 1.503 1 97 45 ALA B CA 1
ATOM 1588 C C . ALA B 1 45 ? 8.906 21.469 0.925 1 97 45 ALA B C 1
ATOM 1590 O O . ALA B 1 45 ? 9.273 22.188 -0 1 97 45 ALA B O 1
ATOM 1591 N N . ASP B 1 46 ? 9.711 20.641 1.57 1 97.31 46 ASP B N 1
ATOM 1592 C CA . ASP B 1 46 ? 11.031 20.312 1.05 1 97.31 46 ASP B CA 1
ATOM 1593 C C . ASP B 1 46 ? 10.938 19.375 -0.142 1 97.31 46 ASP B C 1
ATOM 1595 O O . ASP B 1 46 ? 11.234 18.188 -0.022 1 97.31 46 ASP B O 1
ATOM 1599 N N . THR B 1 47 ? 10.617 19.922 -1.343 1 96.56 47 THR B N 1
ATOM 1600 C CA . THR B 1 47 ? 10.359 19.078 -2.502 1 96.56 47 THR B CA 1
ATOM 1601 C C . THR B 1 47 ? 11.656 18.469 -3.033 1 96.56 47 THR B C 1
ATOM 1603 O O . THR B 1 47 ? 11.633 17.484 -3.771 1 96.56 47 THR B O 1
ATOM 1606 N N . GLY B 1 48 ? 12.828 19.062 -2.668 1 97 48 GLY B N 1
ATOM 1607 C CA . GLY B 1 48 ? 14.086 18.422 -2.994 1 97 48 GLY B CA 1
ATOM 1608 C C . GLY B 1 48 ? 14.234 17.047 -2.352 1 97 48 GLY B C 1
ATOM 1609 O O . GLY B 1 48 ? 14.531 16.062 -3.033 1 97 48 GLY B O 1
ATOM 1610 N N . THR B 1 49 ? 13.961 16.984 -1.079 1 98.12 49 THR B N 1
ATOM 1611 C CA . THR B 1 49 ? 13.992 15.711 -0.353 1 98.12 49 THR B CA 1
ATOM 1612 C C . THR B 1 49 ? 12.906 14.766 -0.857 1 98.12 49 THR B C 1
ATOM 1614 O O . THR B 1 49 ? 13.164 13.586 -1.082 1 98.12 49 THR B O 1
ATOM 1617 N N . LEU B 1 50 ? 11.727 15.328 -1.092 1 98.69 50 LEU B N 1
ATOM 1618 C CA . LEU B 1 50 ? 10.609 14.5 -1.515 1 98.69 50 LEU B CA 1
ATOM 1619 C C . LEU B 1 50 ? 10.875 13.875 -2.883 1 98.69 50 LEU B C 1
ATOM 1621 O O . LEU B 1 50 ? 10.562 12.711 -3.111 1 98.69 50 LEU B O 1
ATOM 1625 N N . ARG B 1 51 ? 11.5 14.648 -3.768 1 98 51 ARG B N 1
ATOM 1626 C CA . ARG B 1 51 ? 11.797 14.133 -5.098 1 98 51 ARG B CA 1
ATOM 1627 C C . ARG B 1 51 ? 12.805 12.984 -5.031 1 98 51 ARG B C 1
ATOM 1629 O O . ARG B 1 51 ? 12.781 12.078 -5.867 1 98 51 ARG B O 1
ATOM 1636 N N . ARG B 1 52 ? 13.633 12.984 -4.062 1 98 52 ARG B N 1
ATOM 1637 C CA . ARG B 1 52 ? 14.602 11.906 -3.893 1 98 52 ARG B CA 1
ATOM 1638 C C . ARG B 1 52 ? 13.938 10.672 -3.287 1 98 52 ARG B C 1
ATOM 1640 O O . ARG B 1 52 ? 14.406 9.547 -3.484 1 98 52 ARG B O 1
ATOM 1647 N N . LEU B 1 53 ? 12.867 10.891 -2.576 1 98.75 53 LEU B N 1
ATOM 1648 C CA . LEU B 1 53 ? 12.219 9.805 -1.86 1 98.75 53 LEU B CA 1
ATOM 1649 C C . LEU B 1 53 ? 11.203 9.094 -2.756 1 98.75 53 LEU B C 1
ATOM 1651 O O . LEU B 1 53 ? 10.914 7.914 -2.555 1 98.75 53 LEU B O 1
ATOM 1655 N N . PHE B 1 54 ? 10.672 9.82 -3.744 1 98.75 54 PHE B N 1
ATOM 1656 C CA . PHE B 1 54 ? 9.648 9.227 -4.605 1 98.75 54 PHE B CA 1
ATOM 1657 C C . PHE B 1 54 ? 10.281 8.625 -5.855 1 98.75 54 PHE B C 1
ATOM 1659 O O . PHE B 1 54 ? 11.148 9.242 -6.477 1 98.75 54 PHE B O 1
ATOM 1666 N N . HIS B 1 55 ? 9.898 7.387 -6.137 1 98.31 55 HIS B N 1
ATOM 1667 C CA . HIS B 1 55 ? 10.227 6.82 -7.441 1 98.31 55 HIS B CA 1
ATOM 1668 C C . HIS B 1 55 ? 9.648 7.672 -8.57 1 98.31 55 HIS B C 1
ATOM 1670 O O . HIS B 1 55 ? 8.586 8.281 -8.414 1 98.31 55 HIS B O 1
ATOM 1676 N N . ALA B 1 56 ? 10.305 7.691 -9.742 1 96.56 56 ALA B N 1
ATOM 1677 C CA . ALA B 1 56 ? 9.883 8.523 -10.867 1 96.56 56 ALA B CA 1
ATOM 1678 C C . ALA B 1 56 ? 8.484 8.148 -11.328 1 96.56 56 ALA B C 1
ATOM 1680 O O . ALA B 1 56 ? 7.738 9 -11.828 1 96.56 56 ALA B O 1
ATOM 1681 N N . GLU B 1 57 ? 8.055 6.875 -11.125 1 97.25 57 GLU B N 1
ATOM 1682 C CA . GLU B 1 57 ? 6.758 6.402 -11.594 1 97.25 57 GLU B CA 1
ATOM 1683 C C . GLU B 1 57 ? 5.758 6.316 -10.445 1 97.25 57 GLU B C 1
ATOM 1685 O O . GLU B 1 57 ? 4.723 5.656 -10.57 1 97.25 57 GLU B O 1
ATOM 1690 N N . ALA B 1 58 ? 6.117 6.953 -9.391 1 98.75 58 ALA B N 1
ATOM 1691 C CA . ALA B 1 58 ? 5.297 6.844 -8.188 1 98.75 58 ALA B CA 1
ATOM 1692 C C . ALA B 1 58 ? 3.926 7.48 -8.398 1 98.75 58 ALA B C 1
ATOM 1694 O O . ALA B 1 58 ? 3.779 8.406 -9.203 1 98.75 58 ALA B O 1
ATOM 1695 N N . VAL B 1 59 ? 2.926 6.953 -7.648 1 98.88 59 VAL B N 1
ATOM 1696 C CA . VAL B 1 59 ? 1.57 7.492 -7.676 1 98.88 59 VAL B CA 1
ATOM 1697 C C . VAL B 1 59 ? 1.123 7.836 -6.254 1 98.88 59 VAL B C 1
ATOM 1699 O O . VAL B 1 59 ? 1.652 7.289 -5.285 1 98.88 59 VAL B O 1
ATOM 1702 N N . VAL B 1 60 ? 0.246 8.758 -6.148 1 98.88 60 VAL B N 1
ATOM 1703 C CA . VAL B 1 60 ? -0.382 9.141 -4.891 1 98.88 60 VAL B CA 1
ATOM 1704 C C . VAL B 1 60 ? -1.899 9.008 -5.008 1 98.88 60 VAL B C 1
ATOM 1706 O O . VAL B 1 60 ? -2.5 9.516 -5.957 1 98.88 60 VAL B O 1
ATOM 1709 N N . PHE B 1 61 ? -2.484 8.234 -4.109 1 98.81 61 PHE B N 1
ATOM 1710 C CA . PHE B 1 61 ? -3.936 8.18 -3.971 1 98.81 61 PHE B CA 1
ATOM 1711 C C . PHE B 1 61 ? -4.391 8.953 -2.736 1 98.81 61 PHE B C 1
ATOM 1713 O O . PHE B 1 61 ? -3.957 8.656 -1.621 1 98.81 61 PHE B O 1
ATOM 1720 N N . GLY B 1 62 ? -5.195 9.945 -2.959 1 97.88 62 GLY B N 1
ATOM 1721 C CA . GLY B 1 62 ? -5.773 10.703 -1.862 1 97.88 62 GLY B CA 1
ATOM 1722 C C . GLY B 1 62 ? -7.281 10.547 -1.756 1 97.88 62 GLY B C 1
ATOM 1723 O O . GLY B 1 62 ? -7.996 10.672 -2.754 1 97.88 62 GLY B O 1
ATOM 1724 N N . ALA B 1 63 ? -7.723 10.18 -0.569 1 96.19 63 ALA B N 1
ATOM 1725 C CA . ALA B 1 63 ? -9.156 10.039 -0.339 1 96.19 63 ALA B CA 1
ATOM 1726 C C . ALA B 1 63 ? -9.586 10.773 0.93 1 96.19 63 ALA B C 1
ATOM 1728 O O . ALA B 1 63 ? -8.805 10.875 1.883 1 96.19 63 ALA B O 1
ATOM 1729 N N . ARG B 1 64 ? -10.797 11.305 0.871 1 90.69 64 ARG B N 1
ATOM 1730 C CA . ARG B 1 64 ? -11.43 11.922 2.031 1 90.69 64 ARG B CA 1
ATOM 1731 C C . ARG B 1 64 ? -12.82 11.344 2.26 1 90.69 64 ARG B C 1
ATOM 1733 O O . ARG B 1 64 ? -13.484 10.906 1.315 1 90.69 64 ARG B O 1
ATOM 1740 N N . HIS B 1 65 ? -13.258 11.328 3.482 1 84.31 65 HIS B N 1
ATOM 1741 C CA . HIS B 1 65 ? -14.555 10.781 3.875 1 84.31 65 HIS B CA 1
ATOM 1742 C C . HIS B 1 65 ? -15.68 11.344 3.008 1 84.31 65 HIS B C 1
ATOM 1744 O O . HIS B 1 65 ? -16.531 10.594 2.533 1 84.31 65 HIS B O 1
ATOM 1750 N N . ASP B 1 66 ? -15.672 12.602 2.725 1 83.38 66 ASP B N 1
ATOM 1751 C CA . ASP B 1 66 ? -16.734 13.258 1.968 1 83.38 66 ASP B CA 1
ATOM 1752 C C . ASP B 1 66 ? -16.219 13.75 0.617 1 83.38 66 ASP B C 1
ATOM 1754 O O . ASP B 1 66 ? -16.766 14.688 0.041 1 83.38 66 ASP B O 1
ATOM 1758 N N . GLY B 1 67 ? -15.227 13.023 0.216 1 79.88 67 GLY B N 1
ATOM 1759 C CA . GLY B 1 67 ? -14.594 13.5 -1.004 1 79.88 67 GLY B CA 1
ATOM 1760 C C . GLY B 1 67 ? -15.445 13.297 -2.24 1 79.88 67 GLY B C 1
ATOM 1761 O O . GLY B 1 67 ? -16.25 12.367 -2.295 1 79.88 67 GLY B O 1
ATOM 1762 N N . LYS B 1 68 ? -15.344 14.266 -3.162 1 83.25 68 LYS B N 1
ATOM 1763 C CA . LYS B 1 68 ? -15.914 14.195 -4.504 1 83.25 68 LYS B CA 1
ATOM 1764 C C . LYS B 1 68 ? -14.891 14.586 -5.559 1 83.25 68 LYS B C 1
ATOM 1766 O O . LYS B 1 68 ? -14.609 15.773 -5.746 1 83.25 68 LYS B O 1
ATOM 1771 N N . PRO B 1 69 ? -14.289 13.664 -6.301 1 84.69 69 PRO B N 1
ATOM 1772 C CA . PRO B 1 69 ? -14.508 12.219 -6.211 1 84.69 69 PRO B CA 1
ATOM 1773 C C . PRO B 1 69 ? -14.016 11.617 -4.895 1 84.69 69 PRO B C 1
ATOM 1775 O O . PRO B 1 69 ? -13.234 12.258 -4.18 1 84.69 69 PRO B O 1
ATOM 1778 N N . PRO B 1 70 ? -14.453 10.422 -4.645 1 88.44 70 PRO B N 1
ATOM 1779 C CA . PRO B 1 70 ? -14.117 9.859 -3.336 1 88.44 70 PRO B CA 1
ATOM 1780 C C . PRO B 1 70 ? -12.633 9.523 -3.203 1 88.44 70 PRO B C 1
ATOM 1782 O O . PRO B 1 70 ? -12.078 9.578 -2.102 1 88.44 70 PRO B O 1
ATOM 1785 N N . VAL B 1 71 ? -11.945 9.172 -4.332 1 96.38 71 VAL B N 1
ATOM 1786 C CA . VAL B 1 71 ? -10.516 8.914 -4.348 1 96.38 71 VAL B CA 1
ATOM 1787 C C . VAL B 1 71 ? -9.898 9.492 -5.621 1 96.38 71 VAL B C 1
ATOM 1789 O O . VAL B 1 71 ? -10.484 9.398 -6.699 1 96.38 71 VAL B O 1
ATOM 1792 N N . ARG B 1 72 ? -8.766 10.164 -5.465 1 96.62 72 ARG B N 1
ATOM 1793 C CA . ARG B 1 72 ? -8.07 10.789 -6.586 1 96.62 72 ARG B CA 1
ATOM 1794 C C . ARG B 1 72 ? -6.66 10.219 -6.738 1 96.62 72 ARG B C 1
ATOM 1796 O O . ARG B 1 72 ? -5.934 10.07 -5.754 1 96.62 72 ARG B O 1
ATOM 1803 N N . ARG B 1 73 ? -6.336 9.914 -7.934 1 98 73 ARG B N 1
ATOM 1804 C CA . ARG B 1 73 ? -4.965 9.531 -8.242 1 98 73 ARG B CA 1
ATOM 1805 C C . ARG B 1 73 ? -4.195 10.688 -8.859 1 98 73 ARG B C 1
ATOM 1807 O O . ARG B 1 73 ? -4.73 11.422 -9.695 1 98 73 ARG B O 1
ATOM 1814 N N . SER B 1 74 ? -2.957 10.828 -8.508 1 98.12 74 SER B N 1
ATOM 1815 C CA . SER B 1 74 ? -2.035 11.734 -9.188 1 98.12 74 SER B CA 1
ATOM 1816 C C . SER B 1 74 ? -0.663 11.094 -9.367 1 98.12 74 SER B C 1
ATOM 1818 O O . SER B 1 74 ? -0.264 10.242 -8.578 1 98.12 74 SER B O 1
ATOM 1820 N N . ALA B 1 75 ? 0.001 11.531 -10.484 1 98.25 75 ALA B N 1
ATOM 1821 C CA . ALA B 1 75 ? 1.433 11.242 -10.523 1 98.25 75 ALA B CA 1
ATOM 1822 C C . ALA B 1 75 ? 2.16 11.938 -9.375 1 98.25 75 ALA B C 1
ATOM 1824 O O . ALA B 1 75 ? 1.815 13.062 -9 1 98.25 75 ALA B O 1
ATOM 1825 N N . ALA B 1 76 ? 3.125 11.219 -8.867 1 98.12 76 ALA B N 1
ATOM 1826 C CA . ALA B 1 76 ? 3.863 11.828 -7.762 1 98.12 76 ALA B CA 1
ATOM 1827 C C . ALA B 1 76 ? 4.438 13.18 -8.164 1 98.12 76 ALA B C 1
ATOM 1829 O O . ALA B 1 76 ? 4.445 14.125 -7.371 1 98.12 76 ALA B O 1
ATOM 1830 N N . ALA B 1 77 ? 4.91 13.305 -9.391 1 97 77 ALA B N 1
ATOM 1831 C CA . ALA B 1 77 ? 5.477 14.562 -9.867 1 97 77 ALA B CA 1
ATOM 1832 C C . ALA B 1 77 ? 4.469 15.703 -9.727 1 97 77 ALA B C 1
ATOM 1834 O O . ALA B 1 77 ? 4.809 16.797 -9.266 1 97 77 ALA B O 1
ATOM 1835 N N . ASP B 1 78 ? 3.229 15.484 -10.109 1 97.5 78 ASP B N 1
ATOM 1836 C CA . ASP B 1 78 ? 2.172 16.484 -10 1 97.5 78 ASP B CA 1
ATOM 1837 C C . ASP B 1 78 ? 1.861 16.781 -8.531 1 97.5 78 ASP B C 1
ATOM 1839 O O . ASP B 1 78 ? 1.655 17.953 -8.164 1 97.5 78 ASP B O 1
ATOM 1843 N N . PHE B 1 79 ? 1.77 15.766 -7.785 1 97.69 79 PHE B N 1
ATOM 1844 C CA . PHE B 1 79 ? 1.515 15.906 -6.355 1 97.69 79 PHE B CA 1
ATOM 1845 C C . PHE B 1 79 ? 2.568 16.797 -5.707 1 97.69 79 PHE B C 1
ATOM 1847 O O . PHE B 1 79 ? 2.234 17.719 -4.961 1 97.69 79 PHE B O 1
ATOM 1854 N N . LEU B 1 80 ? 3.803 16.531 -5.988 1 97.19 80 LEU B N 1
ATOM 1855 C CA . LEU B 1 80 ? 4.918 17.266 -5.395 1 97.19 80 LEU B CA 1
ATOM 1856 C C . LEU B 1 80 ? 4.918 18.719 -5.852 1 97.19 80 LEU B C 1
ATOM 1858 O O . LEU B 1 80 ? 5.285 19.609 -5.086 1 97.19 80 LEU B O 1
ATOM 1862 N N . GLN B 1 81 ? 4.559 18.969 -7.074 1 95.44 81 GLN B N 1
ATOM 1863 C CA . GLN B 1 81 ? 4.453 20.328 -7.574 1 95.44 81 GLN B CA 1
ATOM 1864 C C . GLN B 1 81 ? 3.453 21.141 -6.754 1 95.44 81 GLN B C 1
ATOM 1866 O O . GLN B 1 81 ? 3.684 22.312 -6.473 1 95.44 81 GLN B O 1
ATOM 1871 N N . ARG B 1 82 ? 2.395 20.5 -6.352 1 94.38 82 ARG B N 1
ATOM 1872 C CA . ARG B 1 82 ? 1.38 21.172 -5.551 1 94.38 82 ARG B CA 1
ATOM 1873 C C . ARG B 1 82 ? 1.903 21.484 -4.152 1 94.38 82 ARG B C 1
ATOM 1875 O O . ARG B 1 82 ? 1.481 22.469 -3.529 1 94.38 82 ARG B O 1
ATOM 1882 N N . LEU B 1 83 ? 2.812 20.703 -3.691 1 94.94 83 LEU B N 1
ATOM 1883 C CA . LEU B 1 83 ? 3.355 20.891 -2.352 1 94.94 83 LEU B CA 1
ATOM 1884 C C . LEU B 1 83 ? 4.352 22.047 -2.326 1 94.94 83 LEU B C 1
ATOM 1886 O O . LEU B 1 83 ? 4.711 22.547 -1.255 1 94.94 83 LEU B O 1
ATOM 1890 N N . GLU B 1 84 ? 4.816 22.469 -3.436 1 90.31 84 GLU B N 1
ATOM 1891 C CA . GLU B 1 84 ? 5.77 23.562 -3.533 1 90.31 84 GLU B CA 1
ATOM 1892 C C . GLU B 1 84 ? 5.086 24.906 -3.301 1 90.31 84 GLU B C 1
ATOM 1894 O O . GLU B 1 84 ? 5.75 25.922 -3.047 1 90.31 84 GLU B O 1
ATOM 1899 N N . ARG B 1 85 ? 3.84 24.844 -3.471 1 89.06 85 ARG B N 1
ATOM 1900 C CA . ARG B 1 85 ? 3.109 26.109 -3.346 1 89.06 85 ARG B CA 1
ATOM 1901 C C . ARG B 1 85 ? 3.225 26.672 -1.933 1 89.06 85 ARG B C 1
ATOM 1903 O O . ARG B 1 85 ? 3.094 25.922 -0.954 1 89.06 85 ARG B O 1
ATOM 1910 N N . VAL B 1 86 ? 3.547 27.953 -1.939 1 89.31 86 VAL B N 1
ATOM 1911 C CA . VAL B 1 86 ? 3.709 28.641 -0.666 1 89.31 86 VAL B CA 1
ATOM 1912 C C . VAL B 1 86 ? 2.373 29.25 -0.233 1 89.31 86 VAL B C 1
ATOM 1914 O O . VAL B 1 86 ? 1.689 29.891 -1.03 1 89.31 86 VAL B O 1
ATOM 1917 N N . GLY B 1 87 ? 2.012 28.906 1.032 1 89.5 87 GLY B N 1
ATOM 1918 C CA . GLY B 1 87 ? 0.781 29.453 1.576 1 89.5 87 GLY B CA 1
ATOM 1919 C C . GLY B 1 87 ? 0.989 30.219 2.873 1 89.5 87 GLY B C 1
ATOM 1920 O O . GLY B 1 87 ? 2.111 30.297 3.373 1 89.5 87 GLY B O 1
ATOM 1921 N N . GLU B 1 88 ? -0.128 30.75 3.324 1 93.38 88 GLU B N 1
ATOM 1922 C CA . GLU B 1 88 ? -0.086 31.578 4.531 1 93.38 88 GLU B CA 1
ATOM 1923 C C . GLU B 1 88 ? 0.001 30.703 5.785 1 93.38 88 GLU B C 1
ATOM 1925 O O . GLU B 1 88 ? 0.438 31.172 6.84 1 93.38 88 GLU B O 1
ATOM 1930 N N . GLN B 1 89 ? -0.383 29.547 5.633 1 93.94 89 GLN B N 1
ATOM 1931 C CA . GLN B 1 89 ? -0.387 28.656 6.777 1 93.94 89 GLN B CA 1
ATOM 1932 C C . GLN B 1 89 ? 0.723 27.609 6.668 1 93.94 89 GLN B C 1
ATOM 1934 O O . GLN B 1 89 ? 1.158 27.281 5.562 1 93.94 89 GLN B O 1
ATOM 1939 N N . GLY B 1 90 ? 1.2 27.172 7.836 1 95.75 90 GLY B N 1
ATOM 1940 C CA . GLY B 1 90 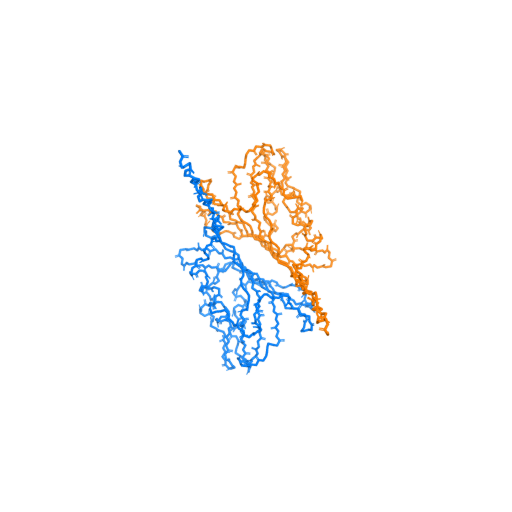? 2.064 26 7.859 1 95.75 90 GLY B CA 1
ATOM 1941 C C . GLY B 1 90 ? 1.301 24.688 7.758 1 95.75 90 GLY B C 1
ATOM 1942 O O . GLY B 1 90 ? 0.068 24.688 7.723 1 95.75 90 GLY B O 1
ATOM 1943 N N . PHE B 1 91 ? 2.043 23.719 7.648 1 96.5 91 PHE B N 1
ATOM 1944 C CA . PHE B 1 91 ? 1.492 22.375 7.637 1 96.5 91 PHE B CA 1
ATOM 1945 C C . PHE B 1 91 ? 2.486 21.375 8.219 1 96.5 91 PHE B C 1
ATOM 1947 O O . PHE B 1 91 ? 3.605 21.234 7.723 1 96.5 91 PHE B O 1
ATOM 1954 N N . PHE B 1 92 ? 2.006 20.688 9.25 1 97.38 92 PHE B N 1
ATOM 1955 C CA . PHE B 1 92 ? 2.895 19.797 10 1 97.38 92 PHE B CA 1
ATOM 1956 C C . PHE B 1 92 ? 2.289 18.406 10.133 1 97.38 92 PHE B C 1
ATOM 1958 O O . PHE B 1 92 ? 1.156 18.266 10.594 1 97.38 92 PHE B O 1
ATOM 1965 N N . GLU B 1 93 ? 3.074 17.422 9.719 1 97.75 93 GLU B N 1
ATOM 1966 C CA . GLU B 1 93 ? 2.67 16.031 9.805 1 97.75 93 GLU B CA 1
ATOM 1967 C C . GLU B 1 93 ? 3.389 15.312 10.945 1 97.75 93 GLU B C 1
ATOM 1969 O O . GLU B 1 93 ? 4.621 15.289 10.992 1 97.75 93 GLU B O 1
ATOM 1974 N N . CYS B 1 94 ? 2.584 14.75 11.859 1 97.44 94 CYS B N 1
ATOM 1975 C CA . CYS B 1 94 ? 3.094 13.992 12.992 1 97.44 94 CYS B CA 1
ATOM 1976 C C . CYS B 1 94 ? 2.646 12.531 12.914 1 97.44 94 CYS B C 1
ATOM 1978 O O . CYS B 1 94 ? 1.5 12.219 13.234 1 97.44 94 CYS B O 1
ATOM 1980 N N . GLU B 1 95 ? 3.607 11.672 12.445 1 98.5 95 GLU B N 1
ATOM 1981 C CA . GLU B 1 95 ? 3.318 10.242 12.484 1 98.5 95 GLU B CA 1
ATOM 1982 C C . GLU B 1 95 ? 3.322 9.711 13.914 1 98.5 95 GLU B C 1
ATOM 1984 O O . GLU B 1 95 ? 4.328 9.828 14.617 1 98.5 95 GLU B O 1
ATOM 1989 N N . ILE B 1 96 ? 2.174 9.062 14.312 1 97.69 96 ILE B N 1
ATOM 1990 C CA . ILE B 1 96 ? 2.098 8.648 15.711 1 97.69 96 ILE B CA 1
ATOM 1991 C C . ILE B 1 96 ? 2.066 7.125 15.797 1 97.69 96 ILE B C 1
ATOM 1993 O O . ILE B 1 96 ? 2.24 6.555 16.875 1 97.69 96 ILE B O 1
ATOM 1997 N N . GLN B 1 97 ? 1.842 6.469 14.789 1 98.06 97 GLN B N 1
ATOM 1998 C CA . GLN B 1 97 ? 1.881 5.016 14.672 1 98.06 97 GLN B CA 1
ATOM 1999 C C . GLN B 1 97 ? 2.484 4.582 13.344 1 98.06 97 GLN B C 1
ATOM 2001 O O . GLN B 1 97 ? 2.195 5.176 12.297 1 98.06 97 GLN B O 1
ATOM 2006 N N . ARG B 1 98 ? 3.365 3.68 13.383 1 98.12 98 ARG B N 1
ATOM 2007 C CA . ARG B 1 98 ? 4.023 3.113 12.211 1 98.12 98 ARG B CA 1
ATOM 2008 C C . ARG B 1 98 ? 4.145 1.597 12.328 1 98.12 98 ARG B C 1
ATOM 2010 O O . ARG B 1 98 ? 4.625 1.084 13.344 1 98.12 98 ARG B O 1
ATOM 2017 N N . GLU B 1 99 ? 3.629 0.858 11.328 1 97.69 99 GLU B N 1
ATOM 2018 C CA . GLU B 1 99 ? 3.822 -0.583 11.203 1 97.69 99 GLU B CA 1
ATOM 2019 C C . GLU B 1 99 ? 4.465 -0.942 9.867 1 97.69 99 GLU B C 1
ATOM 2021 O O . GLU B 1 99 ? 3.979 -0.535 8.812 1 97.69 99 GLU B O 1
ATOM 2026 N N . ILE B 1 100 ? 5.535 -1.716 9.93 1 97.75 100 ILE B N 1
ATOM 2027 C CA . ILE B 1 100 ? 6.348 -1.979 8.742 1 97.75 100 ILE B CA 1
ATOM 2028 C C . ILE B 1 100 ? 6.391 -3.479 8.469 1 97.75 100 ILE B C 1
ATOM 2030 O O . ILE B 1 100 ? 6.57 -4.281 9.391 1 97.75 100 ILE B O 1
ATOM 2034 N N . HIS B 1 101 ? 6.156 -3.859 7.254 1 96.75 101 HIS B N 1
ATOM 2035 C CA . HIS B 1 101 ? 6.574 -5.152 6.719 1 96.75 101 HIS B CA 1
ATOM 2036 C C . HIS B 1 101 ? 7.66 -4.984 5.66 1 96.75 101 HIS B C 1
ATOM 2038 O O . HIS B 1 101 ? 7.465 -4.273 4.672 1 96.75 101 HIS B O 1
ATOM 2044 N N . ALA B 1 102 ? 8.789 -5.609 5.941 1 95.31 102 ALA B N 1
ATOM 2045 C CA . ALA B 1 102 ? 9.891 -5.531 4.984 1 95.31 102 ALA B CA 1
ATOM 2046 C C . ALA B 1 102 ? 10.453 -6.918 4.684 1 95.31 102 ALA B C 1
ATOM 2048 O O . ALA B 1 102 ? 10.5 -7.781 5.562 1 95.31 102 ALA B O 1
ATOM 2049 N N . SER B 1 103 ? 10.789 -7.121 3.498 1 92.06 103 SER B N 1
ATOM 2050 C CA . SER B 1 103 ? 11.43 -8.344 3.008 1 92.06 103 SER B CA 1
ATOM 2051 C C . SER B 1 103 ? 12.273 -8.062 1.771 1 92.06 103 SER B C 1
ATOM 2053 O O . SER B 1 103 ? 11.75 -7.66 0.729 1 92.06 103 SER B O 1
ATOM 2055 N N . GLY B 1 104 ? 13.625 -8.297 1.931 1 90.69 104 GLY B N 1
ATOM 2056 C CA . GLY B 1 104 ? 14.5 -7.941 0.822 1 90.69 104 GLY B CA 1
ATOM 2057 C C . GLY B 1 104 ? 14.43 -6.469 0.461 1 90.69 104 GLY B C 1
ATOM 2058 O O . GLY B 1 104 ? 14.664 -5.605 1.308 1 90.69 104 GLY B O 1
ATOM 2059 N N . ARG B 1 105 ? 14.055 -6.242 -0.844 1 93.31 105 ARG B N 1
ATOM 2060 C CA . ARG B 1 105 ? 13.984 -4.871 -1.331 1 93.31 105 ARG B CA 1
ATOM 2061 C C . ARG B 1 105 ? 12.562 -4.332 -1.271 1 93.31 105 ARG B C 1
ATOM 2063 O O . ARG B 1 105 ? 12.281 -3.244 -1.772 1 93.31 105 ARG B O 1
ATOM 2070 N N . PHE B 1 106 ? 11.68 -5.109 -0.673 1 96.56 106 PHE B N 1
ATOM 2071 C CA . PHE B 1 106 ? 10.266 -4.789 -0.538 1 96.56 106 PHE B CA 1
ATOM 2072 C C . PHE B 1 106 ? 9.977 -4.184 0.831 1 96.56 106 PHE B C 1
ATOM 2074 O O . PHE B 1 106 ? 10.469 -4.676 1.849 1 96.56 106 PHE B O 1
ATOM 2081 N N . ALA B 1 107 ? 9.125 -3.15 0.825 1 97.94 107 ALA B N 1
ATOM 2082 C CA . ALA B 1 107 ? 8.562 -2.721 2.102 1 97.94 107 ALA B CA 1
ATOM 2083 C C . ALA B 1 107 ? 7.172 -2.119 1.912 1 97.94 107 ALA B C 1
ATOM 2085 O O . ALA B 1 107 ? 6.875 -1.546 0.861 1 97.94 107 ALA B O 1
ATOM 2086 N N . THR B 1 108 ? 6.301 -2.297 2.857 1 98.69 108 THR B N 1
ATOM 2087 C CA . THR B 1 108 ? 5.047 -1.563 2.996 1 98.69 108 THR B CA 1
ATOM 2088 C C . THR B 1 108 ? 4.879 -1.048 4.422 1 98.69 108 THR B C 1
ATOM 2090 O O . THR B 1 108 ? 5.297 -1.704 5.379 1 98.69 108 THR B O 1
ATOM 2093 N N . VAL B 1 109 ? 4.332 0.137 4.555 1 98.81 109 VAL B N 1
ATOM 2094 C CA . VAL B 1 109 ? 4.211 0.815 5.844 1 98.81 109 VAL B CA 1
ATOM 2095 C C . VAL B 1 109 ? 2.775 1.294 6.039 1 98.81 109 VAL B C 1
ATOM 2097 O O . VAL B 1 109 ? 2.18 1.884 5.137 1 98.81 109 VAL B O 1
ATOM 2100 N N . TYR B 1 110 ? 2.213 0.98 7.121 1 98.62 110 TYR B N 1
ATOM 2101 C CA . TYR B 1 110 ? 0.996 1.62 7.605 1 98.62 110 TYR B CA 1
ATOM 2102 C C . TYR B 1 110 ? 1.321 2.703 8.633 1 98.62 110 TYR B C 1
ATOM 2104 O O . TYR B 1 110 ? 2.121 2.484 9.539 1 98.62 110 TYR B O 1
ATOM 2112 N N . SER B 1 111 ? 0.727 3.865 8.469 1 98.5 111 SER B N 1
ATOM 2113 C CA . SER B 1 111 ? 0.986 4.98 9.375 1 98.5 111 SER B CA 1
ATOM 2114 C C . SER B 1 111 ? -0.308 5.684 9.773 1 98.5 111 SER B C 1
ATOM 2116 O O . SER B 1 111 ? -1.195 5.875 8.938 1 98.5 111 SER B O 1
ATOM 2118 N N . VAL B 1 112 ? -0.394 6.012 11.023 1 97.56 112 VAL B N 1
ATOM 2119 C CA . VAL B 1 112 ? -1.364 7.008 11.469 1 97.56 112 VAL B CA 1
ATOM 2120 C C . VAL B 1 112 ? -0.673 8.359 11.648 1 97.56 112 VAL B C 1
ATOM 2122 O O . VAL B 1 112 ? 0.335 8.453 12.352 1 97.56 112 VAL B O 1
ATOM 2125 N N . VAL B 1 113 ? -1.234 9.398 10.992 1 97.44 113 VAL B N 1
ATOM 2126 C CA . VAL B 1 113 ? -0.549 10.688 10.961 1 97.44 113 VAL B CA 1
ATOM 2127 C C . VAL B 1 113 ? -1.518 11.797 11.352 1 97.44 113 VAL B C 1
ATOM 2129 O O . VAL B 1 113 ? -2.627 11.883 10.82 1 97.44 113 VAL B O 1
ATOM 2132 N N . GLU B 1 114 ? -1.077 12.562 12.305 1 95.69 114 GLU B N 1
ATOM 2133 C CA . GLU B 1 114 ? -1.778 13.789 12.68 1 95.69 114 GLU B CA 1
ATOM 2134 C C . GLU B 1 114 ? -1.262 14.984 11.883 1 95.69 114 GLU B C 1
ATOM 2136 O O . GLU B 1 114 ? -0.055 15.125 11.672 1 95.69 114 GLU B O 1
ATOM 2141 N N . SER B 1 115 ? -2.184 15.82 11.43 1 95.56 115 SER B N 1
ATOM 2142 C CA . SER B 1 115 ? -1.805 17.016 10.695 1 95.56 115 SER B CA 1
ATOM 2143 C C . SER B 1 115 ? -2.34 18.281 11.383 1 95.56 115 SER B C 1
ATOM 2145 O O . SER B 1 115 ? -3.43 18.25 11.961 1 95.56 115 SER B O 1
ATOM 2147 N N . ARG B 1 116 ? -1.559 19.344 11.32 1 95.69 116 ARG B N 1
ATOM 2148 C CA . ARG B 1 116 ? -1.94 20.625 11.922 1 95.69 116 ARG B CA 1
ATOM 2149 C C . ARG B 1 116 ? -1.245 21.781 11.227 1 95.69 116 ARG B C 1
ATOM 2151 O O . ARG B 1 116 ? -0.153 21.625 10.672 1 95.69 116 ARG B O 1
ATOM 2158 N N . ARG B 1 117 ? -1.812 22.938 11.234 1 95.75 117 ARG B N 1
ATOM 2159 C CA . ARG B 1 117 ? -1.283 24.109 10.539 1 95.75 117 ARG B CA 1
ATOM 2160 C C . ARG B 1 117 ? -0.244 24.828 11.391 1 95.75 117 ARG B C 1
ATOM 2162 O O . ARG B 1 117 ? 0.598 25.562 10.867 1 95.75 117 ARG B O 1
ATOM 2169 N N . ASP B 1 118 ? -0.364 24.594 12.766 1 93.81 118 ASP B N 1
ATOM 2170 C CA . ASP B 1 118 ? 0.583 25.188 13.711 1 93.81 118 ASP B CA 1
ATOM 2171 C C . ASP B 1 118 ? 1.292 24.109 14.523 1 93.81 118 ASP B C 1
ATOM 2173 O O . ASP B 1 118 ? 0.643 23.281 15.172 1 93.81 118 ASP B O 1
ATOM 2177 N N . ARG B 1 119 ? 2.645 24 14.469 1 89.5 119 ARG B N 1
ATOM 2178 C CA . ARG B 1 119 ? 3.482 22.953 15.031 1 89.5 119 ARG B CA 1
ATOM 2179 C C . ARG B 1 119 ? 3.1 22.656 16.469 1 89.5 119 ARG B C 1
ATOM 2181 O O . ARG B 1 119 ? 3.062 21.484 16.891 1 89.5 119 ARG B O 1
ATOM 2188 N N . GLY B 1 120 ? 2.65 23.5 17.25 1 87.69 120 GLY B N 1
ATOM 2189 C CA . GLY B 1 120 ? 2.359 23.297 18.672 1 87.69 120 GLY B CA 1
ATOM 2190 C C . GLY B 1 120 ? 0.876 23.172 18.953 1 87.69 120 GLY B C 1
ATOM 2191 O O . GLY B 1 120 ? 0.482 22.922 20.094 1 87.69 120 GLY B O 1
ATOM 2192 N N . ALA B 1 121 ? 0.096 23.141 17.953 1 93.94 121 ALA B N 1
ATOM 2193 C CA . ALA B 1 121 ? -1.353 23.062 18.125 1 93.94 121 ALA B CA 1
ATOM 2194 C C . ALA B 1 121 ? -1.832 21.625 18.125 1 93.94 121 ALA B C 1
ATOM 2196 O O . ALA B 1 121 ? -1.08 20.703 17.766 1 93.94 121 ALA B O 1
ATOM 2197 N N . ALA B 1 122 ? -3.059 21.438 18.625 1 93.06 122 ALA B N 1
ATOM 2198 C CA . ALA B 1 122 ? -3.715 20.141 18.516 1 93.06 122 ALA B CA 1
ATOM 2199 C C . ALA B 1 122 ? -3.902 19.75 17.047 1 93.06 122 ALA B C 1
ATOM 2201 O O . ALA B 1 122 ? -3.99 20.625 16.172 1 93.06 122 ALA B O 1
ATOM 2202 N N . ALA B 1 123 ? -3.918 18.438 16.812 1 93.12 123 ALA B N 1
ATOM 2203 C CA . ALA B 1 123 ? -4.145 17.953 15.453 1 93.12 123 ALA B CA 1
ATOM 2204 C C . ALA B 1 123 ? -5.477 18.453 14.906 1 93.12 123 ALA B C 1
ATOM 2206 O O . ALA B 1 123 ? -6.492 18.422 15.602 1 93.12 123 ALA B O 1
ATOM 2207 N N . GLU B 1 124 ? -5.426 18.969 13.766 1 91.81 124 GLU B N 1
ATOM 2208 C CA . GLU B 1 124 ? -6.648 19.391 13.094 1 91.81 124 GLU B CA 1
ATOM 2209 C C . GLU B 1 124 ? -7.273 18.234 12.312 1 91.81 124 GLU B C 1
ATOM 2211 O O . GLU B 1 124 ? -8.492 18.188 12.148 1 91.81 124 GLU B O 1
ATOM 2216 N N . PHE B 1 125 ? -6.344 17.328 11.797 1 90.5 125 PHE B N 1
ATOM 2217 C CA . PHE B 1 125 ? -6.758 16.141 11.078 1 90.5 125 PHE B CA 1
ATOM 2218 C C . PHE B 1 125 ? -5.914 14.93 11.484 1 90.5 125 PHE B C 1
ATOM 2220 O O . PHE B 1 125 ? -4.762 15.086 11.891 1 90.5 125 PHE B O 1
ATOM 2227 N N . THR B 1 126 ? -6.547 13.805 11.484 1 93.69 126 THR B N 1
ATOM 2228 C CA . THR B 1 126 ? -5.824 12.539 11.602 1 93.69 126 THR B CA 1
ATOM 2229 C C . THR B 1 126 ? -6.152 11.617 10.43 1 93.69 126 THR B C 1
ATOM 2231 O O . THR B 1 126 ? -7.32 11.438 10.086 1 93.69 126 THR B O 1
ATOM 2234 N N . GLY B 1 127 ? -5.145 11.125 9.797 1 95.81 127 GLY B N 1
ATOM 2235 C CA . GLY B 1 127 ? -5.344 10.25 8.656 1 95.81 127 GLY B CA 1
ATOM 2236 C C . GLY B 1 127 ? -4.578 8.945 8.773 1 95.81 127 GLY B C 1
ATOM 2237 O O . GLY B 1 127 ? -3.637 8.836 9.562 1 95.81 127 GLY B O 1
ATOM 2238 N N . VAL B 1 128 ? -5.133 7.98 8.055 1 97.38 128 VAL B N 1
ATOM 2239 C CA . VAL B 1 128 ? -4.414 6.723 7.875 1 97.38 128 VAL B CA 1
ATOM 2240 C C . VAL B 1 128 ? -3.73 6.711 6.508 1 97.38 128 VAL B C 1
ATOM 2242 O O . VAL B 1 128 ? -4.246 7.281 5.543 1 97.38 128 VAL B O 1
ATOM 2245 N N . ASN B 1 129 ? -2.514 6.117 6.469 1 98.62 129 ASN B N 1
ATOM 2246 C CA . ASN B 1 129 ? -1.665 6.125 5.281 1 98.62 129 ASN B CA 1
ATOM 2247 C C . ASN B 1 129 ? -1.066 4.746 5.012 1 98.62 129 ASN B C 1
ATOM 2249 O O . ASN B 1 129 ? -0.764 4 5.949 1 98.62 129 ASN B O 1
ATOM 2253 N N . SER B 1 130 ? -0.931 4.461 3.789 1 98.94 130 SER B N 1
ATOM 2254 C CA . SER B 1 130 ? -0.19 3.293 3.328 1 98.94 130 SER B CA 1
ATOM 2255 C C . SER B 1 130 ? 0.928 3.689 2.369 1 98.94 130 SER B C 1
ATOM 2257 O O . SER B 1 130 ? 0.696 4.426 1.407 1 98.94 130 SER B O 1
ATOM 2259 N N . LEU B 1 131 ? 2.115 3.24 2.676 1 98.94 131 LEU B N 1
ATOM 2260 C CA . LEU B 1 131 ? 3.252 3.398 1.776 1 98.94 131 LEU B CA 1
ATOM 2261 C C . LEU B 1 131 ? 3.676 2.055 1.194 1 98.94 131 LEU B C 1
ATOM 2263 O O . LEU B 1 131 ? 3.738 1.055 1.912 1 98.94 13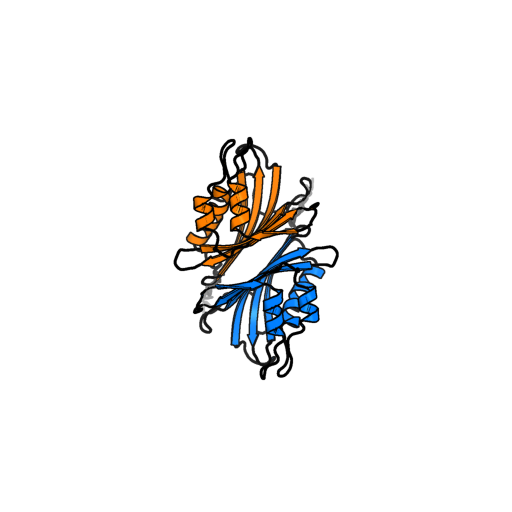1 LEU B O 1
ATOM 2267 N N . GLN B 1 132 ? 3.938 2.031 -0.076 1 98.94 132 GLN B N 1
ATOM 2268 C CA . GLN B 1 132 ? 4.652 0.96 -0.764 1 98.94 132 GLN B CA 1
ATOM 2269 C C . GLN B 1 132 ? 6.027 1.427 -1.227 1 98.94 132 GLN B C 1
ATOM 2271 O O . GLN B 1 132 ? 6.145 2.426 -1.94 1 98.94 132 GLN B O 1
ATOM 2276 N N . LEU B 1 133 ? 7.086 0.709 -0.791 1 98.81 133 LEU B N 1
ATOM 2277 C CA . LEU B 1 133 ? 8.445 1.174 -1.068 1 98.81 133 LEU B CA 1
ATOM 2278 C C . LEU B 1 133 ? 9.297 0.051 -1.65 1 98.81 133 LEU B C 1
ATOM 2280 O O . LEU B 1 133 ? 9.141 -1.111 -1.266 1 98.81 133 LEU B O 1
ATOM 2284 N N . PHE B 1 134 ? 10.164 0.429 -2.541 1 97.75 134 PHE B N 1
ATOM 2285 C CA . PHE B 1 134 ? 11.172 -0.446 -3.125 1 97.75 134 PHE B CA 1
ATOM 2286 C C . PHE B 1 134 ? 12.57 0.131 -2.924 1 97.75 134 PHE B C 1
ATOM 2288 O O . PHE B 1 134 ? 12.781 1.334 -3.088 1 97.75 134 PHE B O 1
ATOM 2295 N N . ARG B 1 135 ? 13.492 -0.705 -2.564 1 96.06 135 ARG B N 1
ATOM 2296 C CA . ARG B 1 135 ? 14.867 -0.238 -2.408 1 96.06 135 ARG B CA 1
ATOM 2297 C C . ARG B 1 135 ? 15.664 -0.425 -3.697 1 96.06 135 ARG B C 1
ATOM 2299 O O . ARG B 1 135 ? 15.93 -1.556 -4.109 1 96.06 135 ARG B O 1
ATOM 2306 N N . ASP B 1 136 ? 16.062 0.66 -4.297 1 93.81 136 ASP B N 1
ATOM 2307 C CA . ASP B 1 136 ? 16.938 0.568 -5.453 1 93.81 136 ASP B CA 1
ATOM 2308 C C . ASP B 1 136 ? 18.391 0.901 -5.066 1 93.81 136 ASP B C 1
ATOM 2310 O O . ASP B 1 136 ? 18.75 0.81 -3.893 1 93.81 136 ASP B O 1
ATOM 2314 N N . GLU B 1 137 ? 19.234 1.176 -6.035 1 91.62 137 GLU B N 1
ATOM 2315 C CA . GLU B 1 137 ? 20.656 1.408 -5.777 1 91.62 137 GLU B CA 1
ATOM 2316 C C . GLU B 1 137 ? 20.859 2.699 -4.996 1 91.62 137 GLU B C 1
ATOM 2318 O O . GLU B 1 137 ? 21.844 2.83 -4.266 1 91.62 137 GLU B O 1
ATOM 2323 N N . ASP B 1 138 ? 19.891 3.604 -5.062 1 94.56 138 ASP B N 1
ATOM 2324 C CA . ASP B 1 138 ? 20.031 4.902 -4.414 1 94.56 138 ASP B CA 1
ATOM 2325 C C . ASP B 1 138 ? 19.312 4.926 -3.068 1 94.56 138 ASP B C 1
ATOM 2327 O O . ASP B 1 138 ? 19.328 5.938 -2.363 1 94.56 138 ASP B O 1
ATOM 2331 N N . GLY B 1 139 ? 18.703 3.84 -2.721 1 95.62 139 GLY B N 1
ATOM 2332 C CA . GLY B 1 139 ? 18.016 3.752 -1.443 1 95.62 139 GLY B CA 1
ATOM 2333 C C . GLY B 1 139 ? 16.547 3.443 -1.586 1 95.62 139 GLY B C 1
ATOM 2334 O O . GLY B 1 139 ? 16.094 2.977 -2.637 1 95.62 139 GLY B O 1
ATOM 2335 N N . TRP B 1 140 ? 15.797 3.602 -0.48 1 97.94 140 TRP B N 1
ATOM 2336 C CA . TRP B 1 140 ? 14.359 3.336 -0.459 1 97.94 140 TRP B CA 1
ATOM 2337 C C . TRP B 1 140 ? 13.602 4.398 -1.245 1 97.94 140 TRP B C 1
ATOM 2339 O O . TRP B 1 140 ? 13.836 5.594 -1.077 1 97.94 140 TRP B O 1
ATOM 2349 N N . LYS B 1 141 ? 12.719 3.965 -2.117 1 98.44 141 LYS B N 1
ATOM 2350 C CA . LYS B 1 141 ? 11.867 4.836 -2.92 1 98.44 141 LYS B CA 1
ATOM 2351 C C . LYS B 1 141 ? 10.391 4.52 -2.701 1 98.44 141 LYS B C 1
ATOM 2353 O O . LYS B 1 141 ? 10.008 3.35 -2.645 1 98.44 141 LYS B O 1
ATOM 2358 N N . VAL B 1 142 ? 9.602 5.539 -2.596 1 98.94 142 VAL B N 1
ATOM 2359 C CA . VAL B 1 142 ? 8.156 5.383 -2.52 1 98.94 142 VAL B CA 1
ATOM 2360 C C . VAL B 1 142 ? 7.594 5.078 -3.908 1 98.94 142 VAL B C 1
ATOM 2362 O O . VAL B 1 142 ? 7.828 5.828 -4.855 1 98.94 142 VAL B O 1
ATOM 2365 N N . LEU B 1 143 ? 6.855 4 -4.02 1 98.94 143 LEU B N 1
ATOM 2366 C CA . LEU B 1 143 ? 6.148 3.648 -5.246 1 98.94 143 LEU B CA 1
ATOM 2367 C C . LEU B 1 143 ? 4.723 4.18 -5.227 1 98.94 143 LEU B C 1
ATOM 2369 O O . LEU B 1 143 ? 4.211 4.641 -6.25 1 98.94 143 LEU B O 1
ATOM 2373 N N . SER B 1 144 ? 4.109 4.074 -4.059 1 98.94 144 SER B N 1
ATOM 2374 C CA . SER B 1 144 ? 2.732 4.527 -3.898 1 98.94 144 SER B CA 1
ATOM 2375 C C . SER B 1 144 ? 2.49 5.074 -2.496 1 98.94 144 SER B C 1
ATOM 2377 O O . SER B 1 144 ? 2.859 4.441 -1.505 1 98.94 144 SER B O 1
ATOM 2379 N N . LEU B 1 145 ? 2.014 6.258 -2.387 1 98.94 145 LEU B N 1
ATOM 2380 C CA . LEU B 1 145 ? 1.444 6.824 -1.171 1 98.94 145 LEU B CA 1
ATOM 2381 C C . LEU B 1 145 ? -0.077 6.879 -1.257 1 98.94 145 LEU B C 1
ATOM 2383 O O . LEU B 1 145 ? -0.63 7.457 -2.195 1 98.94 145 LEU B O 1
ATOM 2387 N N . TYR B 1 146 ? -0.767 6.188 -0.345 1 98.94 146 TYR B N 1
ATOM 2388 C CA . TYR B 1 146 ? -2.221 6.207 -0.232 1 98.94 146 TYR B CA 1
ATOM 2389 C C . TYR B 1 146 ? -2.656 6.777 1.113 1 98.94 146 TYR B C 1
ATOM 2391 O O . TYR B 1 146 ? -2.361 6.203 2.162 1 98.94 146 TYR B O 1
ATOM 2399 N N . TYR B 1 147 ? -3.303 7.961 1.072 1 98.31 147 TYR B N 1
ATOM 2400 C CA . TYR B 1 147 ? -3.736 8.57 2.324 1 98.31 147 TYR B CA 1
ATOM 2401 C C . TYR B 1 147 ? -5.25 8.75 2.348 1 98.31 147 TYR B C 1
ATOM 2403 O O . TYR B 1 147 ? -5.871 8.969 1.305 1 98.31 147 TYR B O 1
ATOM 2411 N N . TYR B 1 148 ? -5.801 8.57 3.48 1 96.81 148 TYR B N 1
ATOM 2412 C CA . TYR B 1 148 ? -7.227 8.742 3.752 1 96.81 148 TYR B CA 1
ATOM 2413 C C . TYR B 1 148 ? -7.445 9.586 5 1 96.81 148 TYR B C 1
ATOM 2415 O O . TYR B 1 148 ? -6.906 9.281 6.066 1 96.81 148 TYR B O 1
ATOM 2423 N N . VAL B 1 149 ? -8.109 10.672 4.82 1 91.56 149 VAL B N 1
ATOM 2424 C CA . VAL B 1 149 ? -8.461 11.547 5.934 1 91.56 149 VAL B CA 1
ATOM 2425 C C . VAL B 1 149 ? -9.945 11.406 6.254 1 91.56 149 VAL B C 1
ATOM 2427 O O . VAL B 1 149 ? -10.797 11.664 5.398 1 91.56 149 VAL B O 1
ATOM 2430 N N . ASP B 1 150 ? -10.195 10.883 7.461 1 79.94 150 ASP B N 1
ATOM 2431 C CA . ASP B 1 150 ? -11.578 10.695 7.883 1 79.94 150 ASP B CA 1
ATOM 2432 C C . ASP B 1 150 ? -12.188 12.016 8.352 1 79.94 150 ASP B C 1
ATOM 2434 O O . ASP B 1 150 ? -11.516 13.055 8.352 1 79.94 150 ASP B O 1
ATOM 2438 N N . ALA B 1 151 ? -13.523 11.938 8.562 1 77.62 151 ALA B N 1
ATOM 2439 C CA . ALA B 1 151 ? -14.188 13.109 9.133 1 77.62 151 ALA B CA 1
ATOM 2440 C C . ALA B 1 151 ? -13.578 13.477 10.484 1 77.62 151 ALA B C 1
ATOM 2442 O O . ALA B 1 151 ? -13.125 12.609 11.227 1 77.62 151 ALA B O 1
ATOM 2443 N N . PRO B 1 152 ? -13.445 14.82 10.734 1 75.31 152 PRO B N 1
ATOM 2444 C CA . PRO B 1 152 ? -12.781 15.281 11.961 1 75.31 152 PRO B CA 1
ATOM 2445 C C . PRO B 1 152 ? -13.375 14.656 13.219 1 75.31 152 PRO B C 1
ATOM 2447 O O . PRO B 1 152 ? -12.688 14.539 14.234 1 75.31 152 PRO B O 1
ATOM 2450 N N . ASP B 1 153 ? -14.562 14.234 13.188 1 77.19 153 ASP B N 1
ATOM 2451 C CA . ASP B 1 153 ? -15.219 13.75 14.398 1 77.19 153 ASP B CA 1
ATOM 2452 C C . ASP B 1 153 ? -15.109 12.227 14.508 1 77.19 153 ASP B C 1
ATOM 2454 O O . ASP B 1 153 ? -15.555 11.641 15.5 1 77.19 153 ASP B O 1
ATOM 2458 N N . VAL B 1 154 ? -14.469 11.68 13.594 1 76.19 154 VAL B N 1
ATOM 2459 C CA . VAL B 1 154 ? -14.305 10.227 13.633 1 76.19 154 VAL B CA 1
ATOM 2460 C C . VAL B 1 154 ? -12.945 9.875 14.219 1 76.19 154 VAL B C 1
ATOM 2462 O O . VAL B 1 154 ? -11.906 10.32 13.711 1 76.19 154 VAL B O 1
ATOM 2465 N N . ALA B 1 155 ? -13.062 9.18 15.297 1 78.12 155 ALA B N 1
ATOM 2466 C CA . ALA B 1 155 ? -11.82 8.758 15.945 1 78.12 155 ALA B CA 1
ATOM 2467 C C . ALA B 1 155 ? -11.156 7.621 15.18 1 78.12 155 ALA B C 1
ATOM 2469 O O . ALA B 1 155 ? -11.82 6.66 14.781 1 78.12 155 ALA B O 1
ATOM 2470 N N . ILE B 1 156 ? -9.906 7.809 14.898 1 85.81 156 ILE B N 1
ATOM 2471 C CA . ILE B 1 156 ? -9.094 6.754 14.305 1 85.81 156 ILE B CA 1
ATOM 2472 C C . ILE B 1 156 ? -8.398 5.957 15.406 1 85.81 156 ILE B C 1
ATOM 2474 O O . ILE B 1 156 ? -7.738 6.531 16.281 1 85.81 156 ILE B O 1
ATOM 2478 N N . ALA B 1 157 ? -8.719 4.668 15.375 1 85.12 157 ALA B N 1
ATOM 2479 C CA . ALA B 1 157 ? -8.016 3.807 16.328 1 85.12 157 ALA B CA 1
ATOM 2480 C C . ALA B 1 157 ? -6.516 3.814 16.062 1 85.12 157 ALA B C 1
ATOM 2482 O O . ALA B 1 157 ? -6.074 3.725 14.922 1 85.12 157 ALA B O 1
ATOM 2483 N N . SER B 1 158 ? -5.758 4.145 17.094 1 91.31 158 SER B N 1
ATOM 2484 C CA . SER B 1 158 ? -4.301 4.156 16.984 1 91.31 158 SER B CA 1
ATOM 2485 C C . SER B 1 158 ? -3.645 3.682 18.266 1 91.31 158 SER B C 1
ATOM 2487 O O . SER B 1 158 ? -4.191 3.875 19.359 1 91.31 158 SER B O 1
ATOM 2489 N N . SER B 1 159 ? -2.59 2.951 18.094 1 92.31 159 SER B N 1
ATOM 2490 C CA . SER B 1 159 ? -1.802 2.541 19.25 1 92.31 159 SER B CA 1
ATOM 2491 C C . SER B 1 159 ? -0.851 3.648 19.703 1 92.31 159 SER B C 1
ATOM 2493 O O . SER B 1 159 ? -0.181 3.525 20.719 1 92.31 159 SER B O 1
ATOM 2495 N N . GLY B 1 160 ? -0.768 4.711 18.859 1 94.56 160 GLY B N 1
ATOM 2496 C CA . GLY B 1 160 ? 0.114 5.824 19.172 1 94.56 160 GLY B CA 1
ATOM 2497 C C . GLY B 1 160 ? -0.505 6.828 20.125 1 94.56 160 GLY B C 1
ATOM 2498 O O . GLY B 1 160 ? -1.697 6.75 20.438 1 94.56 160 GLY B O 1
ATOM 2499 N N . ARG B 1 161 ? 0.387 7.66 20.656 1 94.62 161 ARG B N 1
ATOM 2500 C CA . ARG B 1 161 ? -0.055 8.758 21.516 1 94.62 161 ARG B CA 1
ATOM 2501 C C . ARG B 1 161 ? -0.114 10.07 20.734 1 94.62 161 ARG B C 1
ATOM 2503 O O . ARG B 1 161 ? 0.859 10.453 20.078 1 94.62 161 ARG B O 1
ATOM 2510 N N . SER B 1 162 ? -1.262 10.734 20.859 1 93.62 162 SER B N 1
ATOM 2511 C CA . SER B 1 162 ? -1.438 11.992 20.141 1 93.62 162 SER B CA 1
ATOM 2512 C C . SER B 1 162 ? -0.326 12.977 20.484 1 93.62 162 SER B C 1
ATOM 2514 O O . SER B 1 162 ? 0.049 13.125 21.641 1 93.62 162 SER B O 1
ATOM 2516 N N . GLY B 1 163 ? 0.16 13.547 19.484 1 94.19 163 GLY B N 1
ATOM 2517 C CA . GLY B 1 163 ? 1.167 14.586 19.656 1 94.19 163 GLY B CA 1
ATOM 2518 C C . GLY B 1 163 ? 2.572 14.031 19.797 1 94.19 163 GLY B C 1
ATOM 2519 O O . GLY B 1 163 ? 3.545 14.789 19.797 1 94.19 163 GLY B O 1
ATOM 2520 N N . HIS B 1 164 ? 2.73 12.75 19.984 1 96.25 164 HIS B N 1
ATOM 2521 C CA . HIS B 1 164 ? 4.051 12.133 20.094 1 96.25 164 HIS B CA 1
ATOM 2522 C C . HIS B 1 164 ? 4.5 11.578 18.75 1 96.25 164 HIS B C 1
ATOM 2524 O O . HIS B 1 164 ? 4.219 10.422 18.422 1 96.25 164 HIS B O 1
ATOM 2530 N N . CYS B 1 165 ? 5.219 12.352 18.031 1 97.62 165 CYS B N 1
ATOM 2531 C CA . CYS B 1 165 ? 5.625 12.008 16.672 1 97.62 165 CYS B CA 1
ATOM 2532 C C . CYS B 1 165 ? 6.766 11 16.688 1 97.62 165 CYS B C 1
ATOM 2534 O O . CYS B 1 165 ? 7.711 11.133 17.469 1 97.62 165 CYS B O 1
ATOM 2536 N N . ILE B 1 166 ? 6.719 10.047 15.859 1 97.56 166 ILE B N 1
ATOM 2537 C CA . ILE B 1 166 ? 7.824 9.117 15.648 1 97.56 166 ILE B CA 1
ATOM 2538 C C . ILE B 1 166 ? 8.984 9.836 14.969 1 97.56 166 ILE B C 1
ATOM 2540 O O . ILE B 1 166 ? 8.797 10.492 13.938 1 97.56 166 ILE B O 1
ATOM 2544 N N . PRO B 1 167 ? 10.094 9.758 15.57 1 93.31 167 PRO B N 1
ATOM 2545 C CA . PRO B 1 167 ? 11.211 10.508 14.992 1 93.31 167 PRO B CA 1
ATOM 2546 C C . PRO B 1 167 ? 11.711 9.891 13.688 1 93.31 167 PRO B C 1
ATOM 2548 O O . PRO B 1 167 ? 11.555 8.688 13.461 1 93.31 167 PRO B O 1
#

Nearest PDB structures (foldseek):
  3cnx-assembly1_A  TM=7.256E-01  e=1.837E-05  Streptomyces avermitilis
  2rgq-assembly1_A  TM=8.072E-01  e=6.506E-05  Nostoc punctiforme PCC 73102
  3f7s-assembly1_A-2  TM=7.614E-01  e=6.126E-05  Pseudomonas putida KT2440
  2rfr-assembly1_A  TM=6.839E-01  e=7.794E-05  Novosphingobium aromaticivorans DSM 12444
  3gwr-assembly1_A  TM=6.752E-01  e=1.321E-03  Thiobacillus denitrificans ATCC 25259

Foldseek 3Di:
DPPDPPPPPPPPPPPPPCPVPPDPLNLVLVVLCQQQLWDAAQFFGNLVSVVLQADQQAKEWEAEAPDVVRIDIDGVVVVSVVRRDHHRFTKHKFWFDWDWDDDDQWIKIKTWIFMDRDLPDFGQWIKIWMWTWGQDPSGIHTRYIYIYTYDSPDDDDDPGDGSHGDD/DPPPPPPPPPPPPPPPPCPVPPDPLNLVLVVLCQQQLWDAAQFFGNLVSVVLQADQQAKEWEAEAPDVVRIDIDGVVVVSVVRRDHHRFTKHKFWFDWDWDDDDQWIKIKTWIFMDRDLPDFGQWIKIWMWTWGQDPSGIHTRYIYIYTYDSPDDDDDPGDGSHGDD

InterPro domains:
  IPR032710 NTF2-like domain superfamily [SSF54427] (41-148)